Protein AF-A0A2W4MJ72-F1 (afdb_monomer_lite)

pLDDT: mean 86.75, std 10.28, range [35.44, 96.94]

Secondary structure (DSSP, 8-state):
-HHHHHHHHHHHHHHHTS-GGG-EEEEEEEEEESSTTTT-PPTTPPPP---EEEEEEEEE-SS-EEEEEEES---TT--EEEEETTEEEE-SPP-PPP---TTTHHHHHHHHHHHHHHHTS-GGG-EEEEEEEEEESSTTTT-PPTT-PPP---EEEEEEEEEETTEEEEEEEESSS-EEEE----

Structure (mmCIF, N/CA/C/O backbone):
data_AF-A0A2W4MJ72-F1
#
_entry.id   AF-A0A2W4MJ72-F1
#
loop_
_atom_site.group_PDB
_atom_site.id
_atom_site.type_symbol
_atom_site.label_atom_id
_atom_site.label_alt_id
_atom_site.label_comp_id
_atom_site.label_asym_id
_atom_site.label_entity_id
_atom_site.label_seq_id
_atom_site.pdbx_PDB_ins_code
_atom_site.Cartn_x
_atom_site.Cartn_y
_atom_site.Cartn_z
_atom_site.occupancy
_atom_site.B_iso_or_equiv
_atom_site.auth_seq_id
_atom_site.auth_comp_id
_atom_site.auth_asym_id
_atom_site.auth_atom_id
_atom_site.pdbx_PDB_model_num
ATOM 1 N N . MET A 1 1 ? 1.822 10.760 16.633 1.00 70.25 1 MET A N 1
ATOM 2 C CA . MET A 1 1 ? 0.626 10.380 17.418 1.00 70.25 1 MET A CA 1
ATOM 3 C C . MET A 1 1 ? -0.644 11.094 16.999 1.00 70.25 1 MET A C 1
ATOM 5 O O . MET A 1 1 ? -1.509 10.413 16.474 1.00 70.25 1 MET A O 1
ATOM 9 N N . ALA A 1 2 ? -0.773 12.416 17.163 1.00 83.25 2 ALA A N 1
ATOM 10 C CA . ALA A 1 2 ? -2.011 13.122 16.793 1.00 83.25 2 ALA A CA 1
ATOM 11 C C . ALA A 1 2 ? -2.395 12.954 15.306 1.00 83.25 2 ALA A C 1
ATOM 13 O O . ALA A 1 2 ? -3.564 12.756 14.991 1.00 83.25 2 ALA A O 1
ATOM 14 N N . GLU A 1 3 ? -1.403 12.960 14.409 1.00 84.38 3 GLU A N 1
ATOM 15 C CA . GLU A 1 3 ? -1.606 12.701 12.977 1.00 84.38 3 GLU A CA 1
ATOM 16 C C . GLU A 1 3 ? -2.186 11.306 12.714 1.00 84.38 3 GLU A C 1
ATOM 18 O O . GLU A 1 3 ? -3.214 11.176 12.062 1.00 84.38 3 GLU A O 1
ATOM 23 N N . LEU A 1 4 ? -1.566 10.274 13.293 1.00 86.12 4 LEU A N 1
ATOM 24 C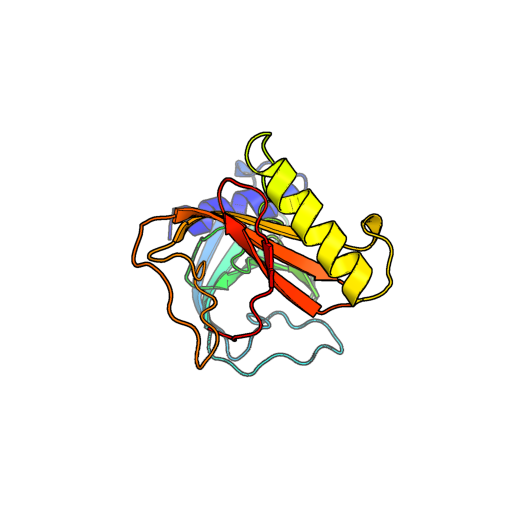 CA . LEU A 1 4 ? -1.991 8.879 13.163 1.00 86.12 4 LEU A CA 1
ATOM 25 C C . LEU A 1 4 ? -3.431 8.684 13.654 1.00 86.12 4 LEU A C 1
ATOM 27 O O . LEU A 1 4 ? -4.237 8.063 12.973 1.00 86.12 4 LEU A O 1
ATOM 31 N N . GLN A 1 5 ? -3.779 9.262 14.807 1.00 90.50 5 GLN A N 1
ATOM 32 C CA . GLN A 1 5 ? -5.139 9.195 15.351 1.00 90.50 5 GLN A CA 1
ATOM 33 C C . GLN A 1 5 ? -6.160 9.885 14.438 1.00 90.50 5 GLN A C 1
ATOM 35 O O . GLN A 1 5 ? -7.265 9.374 14.263 1.00 90.50 5 GLN A O 1
ATOM 40 N N . ARG A 1 6 ? -5.801 11.034 13.847 1.00 90.75 6 ARG A N 1
ATOM 41 C CA . ARG A 1 6 ? -6.662 11.732 12.884 1.00 90.75 6 ARG A CA 1
ATOM 42 C C . ARG A 1 6 ? -6.872 10.890 11.628 1.00 90.75 6 ARG A C 1
ATOM 44 O O . ARG A 1 6 ? -8.016 10.681 11.246 1.00 90.75 6 ARG A O 1
ATOM 51 N N . GLN A 1 7 ? -5.796 10.366 11.044 1.00 89.19 7 GLN A N 1
ATOM 52 C CA . GLN A 1 7 ? -5.871 9.522 9.851 1.00 89.19 7 GLN A CA 1
ATOM 53 C C . GLN A 1 7 ? -6.687 8.251 10.106 1.00 89.19 7 GLN A C 1
ATOM 55 O O . GLN A 1 7 ? -7.568 7.928 9.316 1.00 89.19 7 GLN A O 1
ATOM 60 N N . ALA A 1 8 ? -6.460 7.564 11.230 1.00 91.38 8 ALA A N 1
ATOM 61 C CA . ALA A 1 8 ? -7.232 6.383 11.612 1.00 91.38 8 ALA A CA 1
ATOM 62 C C . ALA A 1 8 ? -8.731 6.681 11.700 1.00 91.38 8 ALA A C 1
ATOM 64 O O . ALA A 1 8 ? -9.541 5.924 11.170 1.00 91.38 8 ALA A O 1
ATOM 65 N N . ARG A 1 9 ? -9.095 7.817 12.308 1.00 93.88 9 ARG A N 1
ATOM 66 C CA . ARG A 1 9 ? -10.486 8.262 12.405 1.00 93.88 9 ARG A CA 1
ATOM 67 C C . ARG A 1 9 ? -11.098 8.554 11.039 1.00 93.88 9 ARG A C 1
ATOM 69 O O . ARG A 1 9 ? -12.194 8.087 10.762 1.00 93.88 9 ARG A O 1
ATOM 76 N N . GLU A 1 10 ? -10.400 9.303 10.189 1.00 92.19 10 GLU A N 1
ATOM 77 C CA . GLU A 1 10 ? -10.868 9.650 8.841 1.00 92.19 10 GLU A CA 1
ATOM 78 C C . GLU A 1 10 ? -11.095 8.401 7.980 1.00 92.19 10 GLU A C 1
ATOM 80 O O . GLU A 1 10 ? -12.108 8.297 7.291 1.00 92.19 10 GLU A O 1
ATOM 85 N N . ARG A 1 11 ? -10.182 7.427 8.050 1.00 90.94 11 ARG A N 1
ATOM 86 C CA . ARG A 1 11 ? -10.282 6.174 7.289 1.00 90.94 11 ARG A CA 1
ATOM 87 C C . ARG A 1 11 ? -11.391 5.269 7.802 1.00 90.94 11 ARG A C 1
ATOM 89 O O . ARG A 1 11 ? -12.148 4.731 6.998 1.00 90.94 11 ARG A O 1
ATOM 96 N N . LEU A 1 12 ? -11.515 5.137 9.121 1.00 93.88 12 LEU A N 1
ATOM 97 C CA . LEU A 1 12 ? -12.605 4.385 9.733 1.00 93.88 12 LEU A CA 1
ATOM 98 C C . LEU A 1 12 ? -13.961 5.009 9.377 1.00 93.88 12 LEU A C 1
ATOM 100 O O . LEU A 1 12 ? -14.855 4.300 8.931 1.00 93.88 12 LEU A O 1
ATOM 104 N N . ALA A 1 13 ? -14.090 6.335 9.475 1.00 94.25 13 ALA A N 1
ATOM 105 C CA . ALA A 1 13 ? -15.302 7.055 9.089 1.00 94.25 13 ALA A CA 1
ATOM 106 C C . ALA A 1 13 ? -15.664 6.837 7.615 1.00 94.25 13 ALA A C 1
ATOM 108 O O . ALA A 1 13 ? -16.816 6.551 7.296 1.00 94.25 13 ALA A O 1
ATOM 109 N N . GLN A 1 14 ? -14.670 6.904 6.721 1.00 92.12 14 GLN A N 1
ATOM 110 C CA . GLN A 1 14 ? -14.855 6.637 5.296 1.00 92.12 14 GLN A CA 1
ATOM 111 C C . GLN A 1 14 ? -15.357 5.210 5.037 1.00 92.12 14 GLN A C 1
ATOM 113 O O . GLN A 1 14 ? -16.236 5.023 4.198 1.00 92.12 14 GLN A O 1
ATOM 118 N N . HIS A 1 15 ? -14.813 4.217 5.744 1.00 92.12 15 HIS A N 1
ATOM 119 C CA . HIS A 1 15 ? -15.236 2.823 5.620 1.00 92.12 15 HIS A CA 1
ATOM 120 C C . HIS A 1 15 ? -16.663 2.597 6.134 1.00 92.12 15 HIS A C 1
ATOM 122 O O . HIS A 1 15 ? -17.456 1.939 5.467 1.00 92.12 15 HIS A O 1
ATOM 128 N N . LEU A 1 16 ? -17.002 3.188 7.283 1.00 92.44 16 LEU A N 1
ATOM 129 C CA . LEU A 1 16 ? -18.331 3.092 7.893 1.00 92.44 16 LEU A CA 1
ATOM 130 C C . LEU A 1 16 ? -19.385 3.970 7.189 1.00 92.44 16 LEU A C 1
ATOM 132 O O . LEU A 1 16 ? -20.580 3.807 7.421 1.00 92.44 16 LEU A O 1
ATOM 136 N N . GLY A 1 17 ? -18.964 4.910 6.337 1.00 93.12 17 GLY A N 1
ATOM 137 C CA . GLY A 1 17 ? -19.856 5.866 5.678 1.00 93.12 17 GLY A CA 1
ATOM 138 C C . GLY A 1 17 ? -20.441 6.919 6.628 1.00 93.12 17 GLY A C 1
ATOM 139 O O . GLY A 1 17 ? -21.554 7.393 6.398 1.00 93.12 17 GLY A O 1
ATOM 140 N N . VAL A 1 18 ? -19.712 7.276 7.690 1.00 94.94 18 VAL A N 1
ATOM 141 C CA . VAL A 1 18 ? -20.127 8.249 8.719 1.00 94.94 18 VAL A CA 1
ATOM 142 C C . VAL A 1 18 ? -19.251 9.505 8.707 1.00 94.94 18 VAL A C 1
ATOM 144 O O . VAL A 1 18 ? -18.226 9.563 8.026 1.00 94.94 18 VAL A O 1
ATOM 147 N N . ASP A 1 19 ? -19.655 10.528 9.461 1.00 95.19 19 ASP A N 1
ATOM 148 C CA . ASP A 1 19 ? -18.858 11.743 9.639 1.00 95.19 19 ASP A CA 1
ATOM 149 C C . ASP A 1 19 ? -17.667 11.479 10.586 1.00 95.19 19 ASP A C 1
ATOM 151 O O . ASP A 1 19 ? -17.844 10.874 11.644 1.00 95.19 19 ASP A O 1
ATOM 155 N N . PRO A 1 20 ? -16.436 11.918 10.269 1.00 94.12 20 PRO A N 1
ATOM 156 C CA . PRO A 1 20 ? -15.288 11.681 11.140 1.00 94.12 20 PRO A CA 1
ATOM 157 C C . PRO A 1 20 ? -15.414 12.345 12.514 1.00 94.12 20 PRO A C 1
ATOM 159 O O . PRO A 1 20 ? -14.790 11.864 13.455 1.00 94.12 20 PRO A O 1
ATOM 162 N N . GLU A 1 21 ? -16.191 13.417 12.669 1.00 94.25 21 GLU A N 1
ATOM 163 C CA . GLU A 1 21 ? -16.424 14.048 13.971 1.00 94.25 21 GLU A CA 1
ATOM 164 C C . GLU A 1 21 ? -17.409 13.263 14.844 1.00 94.25 21 GLU A C 1
ATOM 166 O O . GLU A 1 21 ? -17.413 13.450 16.062 1.00 94.25 21 GLU A O 1
ATOM 171 N N . SER A 1 22 ? -18.195 12.338 14.274 1.00 95.75 22 SER A N 1
ATOM 172 C CA . SER A 1 22 ? -19.042 11.450 15.078 1.00 95.75 22 SER A CA 1
ATOM 173 C C . SER A 1 22 ? -18.239 10.362 15.793 1.00 95.75 22 SER A C 1
ATOM 175 O O . SER A 1 22 ? -18.730 9.786 16.758 1.00 95.75 22 SER A O 1
ATOM 177 N N . LEU A 1 23 ? -17.000 10.090 15.364 1.00 96.94 23 LEU A N 1
ATOM 178 C CA . LEU A 1 23 ? -16.122 9.091 15.971 1.00 96.94 23 LEU A CA 1
ATOM 179 C C . LEU A 1 23 ? -15.213 9.712 17.037 1.00 96.94 23 LEU A C 1
ATOM 181 O O . LEU A 1 23 ? -14.232 10.400 16.750 1.00 96.94 23 LEU A O 1
ATOM 185 N N . THR A 1 24 ? -15.478 9.399 18.300 1.00 96.19 24 THR A N 1
ATOM 186 C CA . THR A 1 24 ? -14.658 9.851 19.429 1.00 96.19 24 THR A CA 1
ATOM 187 C C . THR A 1 24 ? -13.576 8.826 19.750 1.00 96.19 24 THR A C 1
ATOM 189 O O . THR A 1 24 ? -13.869 7.647 19.937 1.00 96.19 24 THR A O 1
ATOM 192 N N . LEU A 1 25 ? -12.319 9.267 19.863 1.00 96.50 25 LEU A N 1
ATOM 193 C CA . LEU A 1 25 ? -11.234 8.424 20.369 1.00 96.50 25 LEU A CA 1
ATOM 194 C C . LEU A 1 25 ? -11.393 8.257 21.885 1.00 96.50 25 LEU A C 1
ATOM 196 O O . LEU A 1 25 ? -11.190 9.208 22.638 1.00 96.50 25 LEU A O 1
ATOM 200 N N . GLN A 1 26 ? -11.738 7.051 22.328 1.00 96.38 26 GLN A N 1
ATOM 201 C CA . GLN A 1 26 ? -11.878 6.724 23.747 1.00 96.38 26 GLN A CA 1
ATOM 202 C C . GLN A 1 26 ? -10.550 6.287 24.367 1.00 96.38 26 GLN A C 1
ATOM 204 O O . GLN A 1 26 ? -10.233 6.680 25.489 1.00 96.38 26 GLN A O 1
ATOM 209 N N . GLN A 1 27 ? -9.762 5.492 23.638 1.00 94.50 27 GLN A N 1
ATOM 210 C CA . GLN A 1 27 ? -8.514 4.927 24.147 1.00 94.50 27 GLN A CA 1
ATOM 211 C C . GLN A 1 27 ? -7.440 4.852 23.058 1.00 94.50 27 GLN A C 1
ATOM 213 O O . GLN A 1 27 ? -7.734 4.618 21.888 1.00 94.50 27 GLN A O 1
ATOM 218 N N . SER A 1 28 ? -6.184 5.050 23.459 1.00 94.81 28 SER A N 1
ATOM 219 C CA . SER A 1 28 ? -4.998 4.933 22.608 1.00 94.81 28 SER A CA 1
ATOM 220 C C . SER A 1 28 ? -3.871 4.310 23.424 1.00 94.81 28 SER A C 1
ATOM 222 O O . SER A 1 28 ? -3.336 4.956 24.322 1.00 94.81 28 SER A O 1
ATOM 224 N N . GLU A 1 29 ? -3.491 3.080 23.096 1.00 94.25 29 GLU A N 1
ATOM 225 C CA . GLU A 1 29 ? -2.469 2.313 23.815 1.00 94.25 29 GLU A CA 1
ATOM 226 C C . GLU A 1 29 ? -1.340 1.916 22.872 1.00 94.25 29 GLU A C 1
ATOM 228 O O . GLU A 1 29 ? -1.596 1.481 21.753 1.00 94.25 29 GLU A O 1
ATOM 233 N N . SER A 1 30 ? -0.088 2.059 23.309 1.00 93.56 30 SER A N 1
ATOM 234 C CA . SER A 1 30 ? 1.048 1.470 22.596 1.00 93.56 30 SER A CA 1
ATOM 235 C C . SER A 1 30 ? 1.050 -0.042 22.789 1.00 93.56 30 SER A C 1
ATOM 237 O O . SER A 1 30 ? 0.932 -0.505 23.923 1.00 93.56 30 SER A O 1
ATOM 239 N N . GLN A 1 31 ? 1.242 -0.790 21.709 1.00 94.44 31 GLN A N 1
ATOM 240 C CA . GLN A 1 31 ? 1.249 -2.247 21.706 1.00 94.44 31 GLN A CA 1
ATOM 241 C C . GLN A 1 31 ? 2.446 -2.770 20.912 1.00 94.44 31 GLN A C 1
ATOM 243 O O . GLN A 1 31 ? 2.816 -2.204 19.887 1.00 94.44 31 GLN A O 1
ATOM 248 N N . GLU A 1 32 ? 3.034 -3.871 21.372 1.00 94.62 32 GLU A N 1
ATOM 249 C CA . GLU A 1 32 ? 3.941 -4.690 20.568 1.00 94.62 32 GLU A CA 1
ATOM 250 C C . GLU A 1 32 ? 3.147 -5.888 20.050 1.00 94.62 32 GLU A C 1
ATOM 252 O O . GLU A 1 32 ? 2.632 -6.696 20.829 1.00 94.62 32 GLU A O 1
ATOM 257 N N . TRP A 1 33 ? 2.973 -5.955 18.736 1.00 94.31 33 TRP A N 1
ATOM 258 C CA . TRP A 1 33 ? 2.256 -7.024 18.058 1.00 94.31 33 TRP A CA 1
ATOM 259 C C . TRP A 1 33 ? 3.211 -8.193 17.828 1.00 94.31 33 TRP A C 1
ATOM 261 O O . TRP A 1 33 ? 4.305 -7.954 17.330 1.00 94.31 33 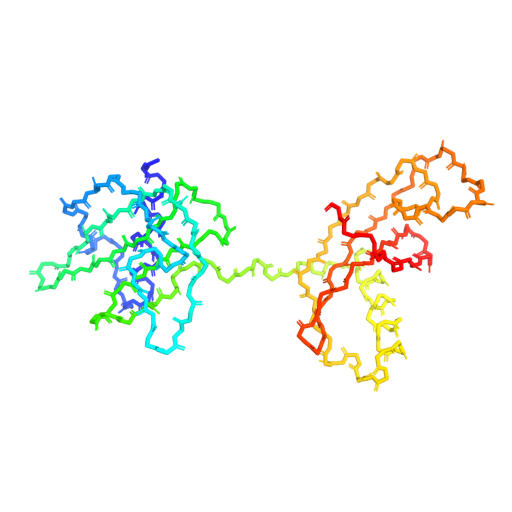TRP A O 1
ATOM 271 N N . PRO A 1 34 ? 2.846 -9.438 18.164 1.00 94.25 34 PRO A N 1
ATOM 272 C CA . PRO A 1 34 ? 3.756 -10.581 18.049 1.00 94.25 34 PRO A CA 1
ATOM 273 C C . PRO A 1 34 ? 4.005 -11.033 16.600 1.00 94.25 34 PRO A C 1
ATOM 275 O O . PRO A 1 34 ? 4.955 -11.774 16.345 1.00 94.25 34 PRO A O 1
ATOM 278 N N . ASP A 1 35 ? 3.152 -10.614 15.665 1.00 92.44 35 ASP A N 1
ATOM 279 C CA . ASP A 1 35 ? 3.206 -10.999 14.261 1.00 92.44 35 ASP A CA 1
ATOM 280 C C . ASP A 1 35 ? 2.601 -9.924 13.339 1.00 92.44 35 ASP A C 1
ATOM 282 O O . ASP A 1 35 ? 2.058 -8.902 13.775 1.00 92.44 35 ASP A O 1
ATOM 286 N N . THR A 1 36 ? 2.681 -10.176 12.030 1.00 88.88 36 THR A N 1
ATOM 287 C CA . THR A 1 36 ? 2.183 -9.269 10.987 1.00 88.88 36 THR A CA 1
ATOM 288 C C . THR A 1 36 ? 0.657 -9.155 10.903 1.00 88.88 36 THR A C 1
ATOM 290 O O . THR A 1 36 ? 0.172 -8.409 10.057 1.00 88.88 36 THR A O 1
ATOM 293 N N . SER A 1 37 ? -0.119 -9.853 11.743 1.00 91.69 37 SER A N 1
ATOM 294 C CA . SER A 1 37 ? -1.577 -9.660 11.821 1.00 91.69 37 SER A CA 1
ATOM 295 C C . SER A 1 37 ? -1.966 -8.386 12.565 1.00 91.69 37 SER A C 1
ATOM 297 O O . SER A 1 37 ? -3.134 -7.997 12.544 1.00 91.69 37 SER A O 1
ATOM 299 N N . LEU A 1 38 ? -1.010 -7.769 13.273 1.00 92.19 38 LEU A N 1
ATOM 300 C CA . LEU A 1 38 ? -1.256 -6.648 14.179 1.00 92.19 38 LEU A CA 1
ATOM 301 C C . LEU A 1 38 ? -2.376 -6.953 15.182 1.00 92.19 38 LEU A C 1
ATOM 303 O O . LEU A 1 38 ? -3.158 -6.081 15.534 1.00 92.19 38 LEU A O 1
ATOM 307 N N . GLY A 1 39 ? -2.497 -8.211 15.616 1.00 91.25 39 GLY A N 1
ATOM 308 C CA . GLY A 1 39 ? -3.493 -8.633 16.599 1.00 91.25 39 GLY A CA 1
ATOM 309 C C . GLY A 1 39 ? -4.916 -8.813 16.059 1.00 91.25 39 GLY A C 1
ATOM 310 O O . GLY A 1 39 ? -5.830 -8.937 16.870 1.00 91.25 39 GLY A O 1
ATOM 311 N N . CYS A 1 40 ? -5.120 -8.831 14.737 1.00 93.38 40 CYS A N 1
ATOM 312 C CA . CYS A 1 40 ? -6.393 -9.208 14.112 1.00 93.38 40 CYS A CA 1
ATOM 313 C C . CYS A 1 40 ? -6.156 -10.200 12.952 1.00 93.38 40 CYS A C 1
ATOM 315 O O . CYS A 1 40 ? -6.133 -9.805 11.786 1.00 93.38 40 CYS A O 1
ATOM 317 N N . PRO A 1 41 ? -5.888 -11.485 13.241 1.00 92.44 41 PRO A N 1
ATOM 318 C CA . PRO A 1 41 ? -5.599 -12.473 12.207 1.00 92.44 41 PRO A CA 1
ATOM 319 C C . PRO A 1 41 ? -6.867 -12.918 11.470 1.00 92.44 41 PRO A C 1
ATOM 321 O O . PRO A 1 41 ? -7.853 -13.308 12.088 1.00 92.44 41 PRO A O 1
ATOM 324 N N . ALA A 1 42 ? -6.811 -12.933 10.140 1.00 89.38 42 ALA A N 1
ATOM 325 C CA . ALA A 1 42 ? -7.823 -13.567 9.309 1.00 89.38 42 ALA A CA 1
ATOM 326 C C . ALA A 1 42 ? -7.759 -15.101 9.461 1.00 89.38 42 ALA A C 1
ATOM 328 O O . ALA A 1 42 ? -6.663 -15.661 9.608 1.00 89.38 42 ALA A O 1
ATOM 329 N N . PRO A 1 43 ? -8.908 -15.797 9.393 1.00 87.31 43 PRO A N 1
ATOM 330 C CA . PRO A 1 43 ? -8.942 -17.255 9.435 1.00 87.31 43 PRO A CA 1
ATOM 331 C C . PRO A 1 43 ? -8.132 -17.860 8.280 1.00 87.31 43 PRO A C 1
ATOM 333 O O . PRO A 1 43 ? -8.096 -17.312 7.180 1.00 87.31 43 PRO A O 1
ATOM 336 N N . ASP A 1 44 ? -7.470 -18.988 8.549 1.00 86.19 44 ASP A N 1
ATOM 337 C CA . ASP A 1 44 ? -6.649 -19.747 7.589 1.00 86.19 44 ASP A CA 1
ATOM 338 C C . ASP A 1 44 ? -5.444 -18.992 6.984 1.00 86.19 44 ASP A C 1
ATOM 340 O O . ASP A 1 44 ? -4.800 -19.481 6.052 1.00 86.19 44 ASP A O 1
ATOM 344 N N . VAL A 1 45 ? -5.067 -17.835 7.539 1.00 89.06 45 VAL A N 1
ATOM 345 C CA . VAL A 1 45 ? -3.868 -17.090 7.130 1.00 89.06 45 VAL A CA 1
ATOM 346 C C . VAL A 1 45 ? -2.717 -17.347 8.101 1.00 89.06 45 VAL A C 1
ATOM 348 O O . VAL A 1 45 ? -2.855 -17.244 9.318 1.00 89.06 45 VAL A O 1
ATOM 351 N N . THR A 1 46 ? -1.541 -17.664 7.555 1.00 92.25 46 THR A N 1
ATOM 352 C CA . THR A 1 46 ? -0.297 -17.745 8.332 1.00 92.25 46 THR A CA 1
ATOM 353 C C . THR A 1 46 ? 0.410 -16.396 8.313 1.00 92.25 46 THR A C 1
ATOM 355 O O . THR A 1 46 ? 0.709 -15.866 7.245 1.00 92.25 46 THR A O 1
ATOM 358 N N . TYR A 1 47 ? 0.715 -15.865 9.493 1.00 87.44 47 TYR A N 1
ATOM 359 C CA . TYR A 1 47 ? 1.360 -14.564 9.658 1.00 87.44 47 TYR A CA 1
ATOM 360 C C . TYR A 1 47 ? 2.843 -14.708 9.989 1.00 87.44 47 TYR A C 1
ATOM 362 O O . TYR A 1 47 ? 3.254 -15.618 10.719 1.00 87.44 47 TYR A O 1
ATOM 370 N N . ALA A 1 48 ? 3.656 -13.790 9.461 1.00 89.12 48 ALA A N 1
ATOM 371 C CA . ALA A 1 48 ? 5.079 -13.774 9.750 1.00 89.12 48 ALA A CA 1
ATOM 372 C C . ALA A 1 48 ? 5.294 -13.358 11.209 1.00 89.12 48 ALA A C 1
ATOM 374 O O . ALA A 1 48 ? 4.739 -12.364 11.678 1.00 89.12 48 ALA A O 1
ATOM 375 N N . GLN A 1 49 ? 6.104 -14.136 11.920 1.00 92.94 49 GLN A N 1
ATOM 376 C CA . GLN A 1 49 ? 6.349 -13.978 13.352 1.00 92.94 49 GLN A CA 1
ATOM 377 C C . GLN A 1 49 ? 7.389 -12.880 13.589 1.00 92.94 49 GLN A C 1
ATOM 379 O O . GLN A 1 49 ? 8.571 -13.150 13.803 1.00 92.94 49 GLN A O 1
ATOM 384 N N . VAL A 1 50 ? 6.947 -11.633 13.470 1.00 88.94 50 VAL A N 1
ATOM 385 C CA . VAL A 1 50 ? 7.770 -10.434 13.622 1.00 88.94 50 VAL A CA 1
ATOM 386 C C . VAL A 1 50 ? 7.118 -9.527 14.650 1.00 88.94 50 VAL A C 1
ATOM 388 O O . VAL A 1 50 ? 5.939 -9.206 14.524 1.00 88.94 50 VAL A O 1
ATOM 391 N N . ILE A 1 51 ? 7.901 -9.080 15.636 1.00 92.38 51 ILE A N 1
ATOM 392 C CA . ILE A 1 51 ? 7.415 -8.129 16.633 1.00 92.38 51 ILE A CA 1
ATOM 393 C C . ILE A 1 51 ? 7.298 -6.749 15.984 1.00 92.38 51 ILE A C 1
ATOM 395 O O . ILE A 1 51 ? 8.311 -6.146 15.625 1.00 92.38 51 ILE A O 1
ATOM 399 N N . ILE A 1 52 ? 6.071 -6.251 15.837 1.00 90.81 52 ILE A N 1
ATOM 400 C CA . ILE A 1 52 ? 5.789 -4.940 15.249 1.00 90.81 52 ILE A CA 1
ATOM 401 C C . ILE A 1 52 ? 5.304 -4.012 16.360 1.00 90.81 52 ILE A C 1
ATOM 403 O O . ILE A 1 52 ? 4.227 -4.232 16.908 1.00 90.81 52 ILE A O 1
ATOM 407 N N . PRO A 1 53 ? 6.047 -2.961 16.723 1.00 92.38 53 PRO A N 1
ATOM 408 C CA . PRO A 1 53 ? 5.528 -1.951 17.630 1.00 92.38 53 PRO A CA 1
ATOM 409 C C . PRO A 1 53 ? 4.457 -1.102 16.927 1.00 92.38 53 PRO A C 1
ATOM 411 O O . PRO A 1 53 ? 4.526 -0.843 15.720 1.00 92.38 53 PRO A O 1
ATOM 414 N N . GLY A 1 54 ? 3.476 -0.628 17.686 1.00 92.69 54 GLY A N 1
ATOM 415 C CA . GLY A 1 54 ? 2.346 0.103 17.137 1.00 92.69 54 GLY A CA 1
ATOM 416 C C . GLY A 1 54 ? 1.342 0.570 18.183 1.00 92.69 54 GLY A C 1
ATOM 417 O O . GLY A 1 54 ? 1.694 0.759 19.350 1.00 92.69 54 GLY A O 1
ATOM 418 N N . TYR A 1 55 ? 0.095 0.784 17.759 1.00 93.38 55 TYR A N 1
ATOM 419 C CA . TYR A 1 55 ? -0.968 1.300 18.620 1.00 93.38 55 TYR A CA 1
ATOM 420 C C . TYR A 1 55 ? -2.287 0.555 18.446 1.00 93.38 55 TYR A C 1
ATOM 422 O O . TYR A 1 55 ? -2.710 0.280 17.325 1.00 93.38 55 TYR A O 1
ATOM 430 N N . ARG A 1 56 ? -2.968 0.305 19.567 1.00 95.44 56 ARG A N 1
ATOM 431 C CA . ARG A 1 56 ? -4.381 -0.072 19.616 1.00 95.44 56 ARG A CA 1
ATOM 432 C C . ARG A 1 56 ? -5.210 1.166 19.935 1.00 95.44 56 ARG A C 1
ATOM 434 O O . ARG A 1 56 ? -5.073 1.759 21.006 1.00 95.44 56 ARG A O 1
ATOM 441 N N . LEU A 1 57 ? -6.063 1.558 19.001 1.00 95.31 57 LEU A N 1
ATOM 442 C CA . LEU A 1 57 ? -6.971 2.691 19.115 1.00 95.31 57 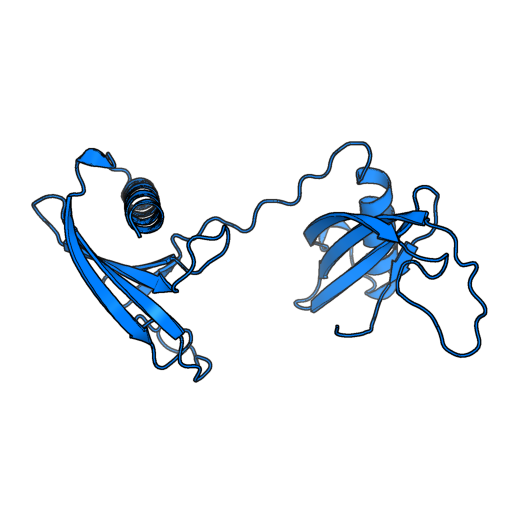LEU A CA 1
ATOM 443 C C . LEU A 1 57 ? -8.402 2.180 19.270 1.00 95.31 57 LEU A C 1
ATOM 445 O O . LEU A 1 57 ? -8.819 1.276 18.552 1.00 95.31 57 LEU A O 1
ATOM 449 N N . THR A 1 58 ? -9.156 2.776 20.188 1.00 96.56 58 THR A N 1
ATOM 450 C CA . THR A 1 58 ? -10.587 2.496 20.367 1.00 96.56 58 THR A CA 1
ATOM 451 C C . THR A 1 58 ? -11.381 3.748 20.039 1.00 96.56 58 THR A C 1
ATOM 453 O O . THR A 1 58 ? -11.262 4.759 20.738 1.00 96.56 58 THR A O 1
ATOM 456 N N . PHE A 1 59 ? -12.180 3.682 18.978 1.00 96.88 59 PHE A N 1
ATOM 457 C CA . PHE A 1 59 ? -13.128 4.725 18.595 1.00 96.88 59 PHE A CA 1
ATOM 458 C C . PHE A 1 59 ? -14.547 4.330 18.999 1.00 96.88 59 PHE A C 1
ATOM 460 O O . PHE A 1 59 ? -14.850 3.149 19.129 1.00 96.88 59 PHE A O 1
ATOM 467 N N . SER A 1 60 ? -15.429 5.306 19.183 1.00 96.00 60 SER A N 1
ATOM 468 C CA . SER A 1 60 ? -16.855 5.063 19.399 1.00 96.00 60 SER A CA 1
ATOM 469 C C . SER A 1 60 ? -17.692 6.162 18.762 1.00 96.00 60 SER A C 1
ATOM 471 O O . SER A 1 60 ? -17.307 7.330 18.811 1.00 96.00 60 SER A O 1
ATOM 473 N N . ASP A 1 61 ? -18.841 5.792 18.205 1.00 95.25 61 ASP A N 1
ATOM 474 C CA . ASP A 1 61 ? -19.885 6.719 17.746 1.00 95.25 61 ASP A CA 1
ATOM 475 C C . ASP A 1 61 ? -20.992 6.943 18.798 1.00 95.25 61 ASP A C 1
ATOM 477 O O . ASP A 1 61 ? -22.017 7.567 18.525 1.00 95.25 61 ASP A O 1
ATOM 481 N N . GLY A 1 62 ? -20.793 6.423 20.015 1.00 91.50 62 GLY A N 1
ATOM 482 C CA . GLY A 1 62 ? -21.764 6.440 21.108 1.00 91.50 62 GLY A CA 1
ATOM 483 C C . GLY A 1 62 ? -22.720 5.243 21.138 1.00 91.50 62 GLY A C 1
ATOM 484 O O . GLY A 1 62 ? -23.345 5.022 22.175 1.00 91.50 62 GLY A O 1
ATOM 485 N N . SER A 1 63 ? -22.807 4.460 20.060 1.00 90.50 63 SER A N 1
ATOM 486 C CA . SER A 1 63 ? -23.596 3.221 19.998 1.00 90.50 63 SER A CA 1
ATOM 487 C C . SER A 1 63 ? -22.695 1.992 20.011 1.00 90.50 63 SER A C 1
ATOM 489 O O . SER A 1 63 ? -22.942 1.054 20.767 1.00 90.50 63 SER A O 1
ATOM 491 N N . GLU A 1 64 ? -21.626 2.029 19.219 1.00 93.56 64 GLU A N 1
ATOM 492 C CA . GLU A 1 64 ? -20.685 0.929 19.044 1.00 93.56 64 GLU A CA 1
ATOM 493 C C . GLU A 1 64 ? -19.245 1.383 19.308 1.00 93.56 64 GLU A C 1
ATOM 495 O O . GLU A 1 64 ? -18.936 2.576 19.443 1.00 93.56 64 GLU A O 1
ATOM 500 N N . THR A 1 65 ? -18.353 0.404 19.452 1.00 95.25 65 THR A N 1
ATOM 501 C CA . THR A 1 65 ? -16.919 0.616 19.657 1.00 95.25 65 THR A CA 1
ATOM 502 C C . THR A 1 65 ? -16.133 -0.087 18.567 1.00 95.25 65 THR A C 1
ATOM 504 O O . THR A 1 65 ? -16.343 -1.270 18.320 1.00 95.25 65 THR A O 1
ATOM 507 N N . TYR A 1 66 ? -15.178 0.622 17.984 1.00 96.06 66 TYR A N 1
ATOM 508 C CA . TYR A 1 66 ? -14.395 0.181 16.841 1.00 96.06 66 TYR A CA 1
ATOM 509 C C . TYR A 1 66 ? -12.917 0.104 17.228 1.00 96.06 66 TYR A C 1
ATOM 511 O O . TYR A 1 66 ? -12.335 1.095 17.686 1.00 96.06 66 TYR A O 1
ATOM 519 N N . LEU A 1 67 ? -12.306 -1.067 17.044 1.00 96.31 67 LEU A N 1
ATOM 520 C CA . LEU A 1 67 ? -10.900 -1.308 17.363 1.00 96.31 67 LEU A CA 1
ATOM 521 C C . LEU A 1 67 ? -10.044 -1.177 16.108 1.00 96.31 67 LEU A C 1
ATOM 523 O O . LEU A 1 67 ? -10.208 -1.926 15.148 1.00 96.31 67 LEU A O 1
ATOM 527 N N . VAL A 1 68 ? -9.108 -0.234 16.132 1.00 95.38 68 VAL A N 1
ATOM 528 C CA . VAL A 1 68 ? -8.165 0.006 15.038 1.00 95.38 68 VAL A CA 1
ATOM 529 C C . VAL A 1 68 ? -6.748 -0.265 15.524 1.00 95.38 68 VAL A C 1
ATOM 531 O O . VAL A 1 68 ? -6.305 0.300 16.523 1.00 95.38 68 VAL A O 1
ATOM 534 N N . HIS A 1 69 ? -6.031 -1.136 14.826 1.00 94.62 69 HIS A N 1
ATOM 535 C CA . HIS A 1 69 ? -4.659 -1.533 15.113 1.00 94.62 69 HIS A CA 1
ATOM 536 C C . HIS A 1 69 ? -3.728 -0.948 14.048 1.00 94.62 69 HIS A C 1
ATOM 538 O O . HIS A 1 69 ? -4.007 -1.030 12.852 1.00 94.62 69 HIS A O 1
ATOM 544 N N . THR A 1 70 ? -2.621 -0.346 14.473 1.00 90.75 70 THR A N 1
ATOM 545 C CA . THR A 1 70 ? -1.641 0.279 13.572 1.00 90.75 70 THR A CA 1
ATOM 546 C C . THR A 1 70 ? -0.225 -0.143 13.937 1.00 90.75 70 THR A C 1
ATOM 548 O O . THR A 1 70 ? 0.037 -0.518 15.083 1.00 90.75 70 THR A O 1
ATOM 551 N N . SER A 1 71 ? 0.707 -0.014 12.996 1.00 87.94 71 SER A N 1
ATOM 552 C CA . SER A 1 71 ? 2.147 0.089 13.267 1.00 87.94 71 SER A CA 1
ATOM 553 C C . SER A 1 71 ? 2.517 1.478 13.822 1.00 87.94 71 SER A C 1
ATOM 555 O O . SER A 1 71 ? 1.655 2.346 14.009 1.00 87.94 71 SER A O 1
ATOM 557 N N . LEU A 1 72 ? 3.796 1.687 14.166 1.00 82.44 72 LEU A N 1
ATOM 558 C CA . LEU A 1 72 ? 4.290 2.970 14.691 1.00 82.44 72 LEU A CA 1
ATOM 559 C C . LEU A 1 72 ? 4.267 4.116 13.670 1.00 82.44 72 LEU A C 1
ATOM 561 O O . LEU A 1 72 ? 4.234 5.277 14.093 1.00 82.44 72 LEU A O 1
ATOM 565 N N . SER A 1 73 ? 4.346 3.835 12.366 1.00 68.25 73 SER A N 1
ATOM 566 C CA . SER A 1 73 ? 4.413 4.877 11.347 1.00 68.25 73 SER A CA 1
ATOM 567 C C . SER A 1 73 ? 3.033 5.158 10.737 1.00 68.25 73 SER A C 1
ATOM 569 O O . SER A 1 73 ? 2.146 4.318 10.649 1.00 68.25 73 SER A O 1
ATOM 571 N N . ALA A 1 74 ? 2.826 6.427 10.390 1.00 60.22 74 ALA A N 1
ATOM 572 C CA . ALA A 1 74 ? 1.621 6.927 9.727 1.00 60.22 74 ALA A CA 1
ATOM 573 C C . ALA A 1 74 ? 1.907 7.223 8.246 1.00 60.22 74 ALA A C 1
ATOM 575 O O . ALA A 1 74 ? 1.347 8.150 7.659 1.00 60.22 74 ALA A O 1
ATOM 576 N N . SER A 1 75 ? 2.874 6.511 7.665 1.00 61.16 75 SER A N 1
ATOM 577 C CA . SER A 1 75 ? 3.220 6.651 6.257 1.00 61.16 75 SER A CA 1
ATOM 578 C C . SER A 1 75 ? 2.097 6.110 5.365 1.00 61.16 75 SER A C 1
ATOM 580 O O . SER A 1 75 ? 1.426 5.142 5.727 1.00 61.16 75 SER A O 1
ATOM 582 N N . PRO A 1 76 ? 1.899 6.692 4.171 1.00 57.97 76 PRO A N 1
ATOM 583 C CA . PRO A 1 76 ? 1.048 6.093 3.150 1.00 57.97 76 PRO A CA 1
ATOM 584 C C . PRO A 1 76 ? 1.467 4.640 2.891 1.00 57.97 76 PRO A C 1
ATOM 586 O O . PRO A 1 76 ? 2.647 4.382 2.667 1.00 57.97 76 PRO A O 1
ATOM 589 N N . GLY A 1 77 ? 0.514 3.709 2.942 1.00 62.28 77 GLY A N 1
ATOM 590 C CA . GLY A 1 77 ? 0.768 2.272 2.782 1.00 62.28 77 GLY A CA 1
ATOM 591 C C . GLY A 1 77 ? 1.116 1.520 4.074 1.00 62.28 77 GLY A C 1
ATOM 592 O O . GLY A 1 77 ? 1.198 0.294 4.042 1.00 62.28 77 GLY A O 1
ATOM 593 N N . GLU A 1 78 ? 1.273 2.201 5.217 1.00 76.44 78 GLU A N 1
ATOM 594 C CA . GLU A 1 78 ? 1.376 1.510 6.508 1.00 76.44 78 GLU A CA 1
ATOM 595 C C . GLU A 1 78 ? 0.047 0.819 6.862 1.00 76.44 78 GLU A C 1
ATOM 597 O O . GLU A 1 78 ? -1.036 1.364 6.600 1.00 76.44 78 GLU A O 1
ATOM 602 N N . PRO A 1 79 ? 0.108 -0.377 7.469 1.00 77.19 79 PRO A N 1
ATOM 603 C CA . PRO A 1 79 ? -1.077 -1.143 7.808 1.00 77.19 79 PRO A CA 1
ATOM 604 C C . PRO A 1 79 ? -1.899 -0.436 8.894 1.00 77.19 79 PRO A C 1
ATOM 606 O O . PRO A 1 79 ? -1.464 -0.256 10.033 1.00 77.19 79 PRO A O 1
ATOM 609 N N . LEU A 1 80 ? -3.126 -0.077 8.524 1.00 89.94 80 LEU A N 1
ATOM 610 C CA . LEU A 1 80 ? -4.162 0.420 9.418 1.00 89.94 80 LEU A CA 1
ATOM 611 C C . LEU A 1 80 ? -5.301 -0.592 9.371 1.00 89.94 80 LEU A C 1
ATOM 613 O O . LEU A 1 80 ? -5.971 -0.717 8.351 1.00 89.94 80 LEU A O 1
ATOM 617 N N . VAL A 1 81 ? -5.466 -1.375 10.430 1.00 93.12 81 VAL A N 1
ATOM 618 C CA . VAL A 1 81 ? -6.379 -2.521 10.449 1.00 93.12 81 VAL A CA 1
ATOM 619 C C . VAL A 1 81 ? -7.538 -2.216 11.380 1.00 93.12 81 VAL A C 1
ATOM 621 O O . VAL A 1 81 ? -7.335 -2.035 12.574 1.00 93.12 81 VAL A O 1
ATOM 624 N N . PHE A 1 82 ? -8.755 -2.171 10.854 1.00 94.75 82 PHE A N 1
ATOM 625 C CA . PHE A 1 82 ? -9.964 -2.216 11.668 1.00 94.75 82 PHE A CA 1
ATOM 626 C C . PHE A 1 82 ? -10.333 -3.676 11.917 1.00 94.75 82 PHE A C 1
ATOM 628 O O . PHE A 1 82 ? -10.462 -4.446 10.971 1.00 94.75 82 PHE A O 1
ATOM 635 N N . CYS A 1 83 ? -10.438 -4.072 13.182 1.00 92.44 83 CYS A N 1
ATOM 636 C CA . CYS A 1 83 ? -10.795 -5.437 13.545 1.00 92.44 83 CYS A CA 1
ATOM 637 C C . CYS A 1 83 ? -12.308 -5.531 13.757 1.00 92.44 83 CYS A C 1
ATOM 639 O O . CYS A 1 83 ? -12.803 -5.178 14.828 1.00 92.44 83 CYS A O 1
ATOM 641 N N . ASP A 1 84 ? -13.019 -5.989 12.727 1.00 91.88 84 ASP A N 1
ATOM 642 C CA . ASP A 1 84 ? -14.475 -6.130 12.721 1.00 91.88 84 ASP A CA 1
ATOM 643 C C . ASP A 1 84 ? -14.859 -7.569 13.068 1.00 91.88 84 ASP A C 1
ATOM 645 O O . ASP A 1 84 ? -14.627 -8.485 12.282 1.00 91.88 84 ASP A O 1
ATOM 649 N N . ASP A 1 85 ? -15.360 -7.793 14.283 1.00 86.75 85 ASP A N 1
ATOM 650 C CA . ASP A 1 85 ? -15.747 -9.123 14.7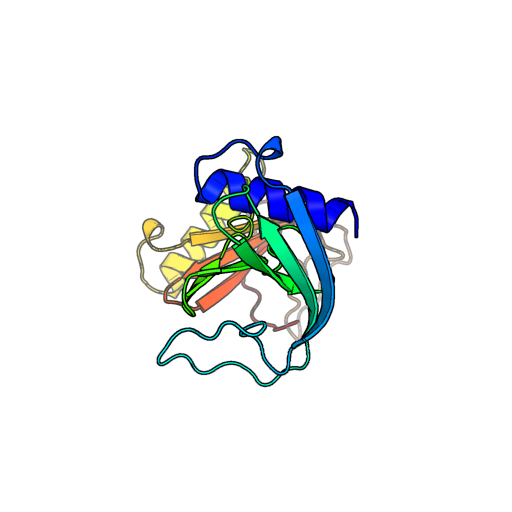91 1.00 86.75 85 ASP A CA 1
ATOM 651 C C . ASP A 1 85 ? -14.667 -10.217 14.583 1.00 86.75 85 ASP A C 1
ATOM 653 O O . ASP A 1 85 ? -14.939 -11.372 14.265 1.00 86.75 85 ASP A O 1
ATOM 657 N N . GLY A 1 86 ? -13.389 -9.842 14.730 1.00 84.19 86 GLY A N 1
ATOM 658 C CA . GLY A 1 86 ? -12.243 -10.739 14.523 1.00 84.19 86 GLY A CA 1
ATOM 659 C C . GLY A 1 86 ? -11.776 -10.872 13.069 1.00 84.19 86 GLY A C 1
ATOM 660 O O . GLY A 1 86 ? -10.819 -11.596 12.804 1.00 84.19 86 GLY A O 1
ATOM 661 N N . SER A 1 87 ? -12.401 -10.153 12.138 1.00 87.56 87 SER A N 1
ATOM 662 C CA . SER A 1 87 ? -11.984 -10.067 10.740 1.00 87.56 87 SER A CA 1
ATOM 663 C C . SER A 1 87 ? -11.190 -8.779 10.491 1.00 87.56 87 SER A C 1
ATOM 665 O O . SER A 1 87 ? -11.696 -7.683 10.748 1.00 87.56 87 SER A O 1
ATOM 667 N N . PRO A 1 88 ? -9.950 -8.859 9.974 1.00 91.69 88 PRO A N 1
ATOM 668 C CA . PRO A 1 88 ? -9.177 -7.667 9.660 1.00 91.69 88 PRO A CA 1
ATOM 669 C C . PRO A 1 88 ? -9.696 -6.983 8.396 1.00 91.69 88 PRO A C 1
ATOM 671 O O . PRO A 1 88 ? -9.649 -7.536 7.297 1.00 91.69 88 PRO A O 1
ATOM 674 N N . VAL A 1 89 ? -10.103 -5.730 8.542 1.00 90.75 89 VAL A N 1
ATOM 675 C CA . VAL A 1 89 ? -10.381 -4.803 7.449 1.00 90.75 89 VAL A CA 1
ATOM 676 C C . VAL A 1 89 ? -9.179 -3.880 7.286 1.00 90.75 89 VAL A C 1
ATOM 678 O O . VAL A 1 89 ? -8.829 -3.127 8.194 1.00 90.75 89 VAL A O 1
ATOM 681 N N . ASN A 1 90 ? -8.534 -3.915 6.120 1.00 88.69 90 ASN A N 1
ATOM 682 C CA . ASN A 1 90 ? -7.446 -2.991 5.819 1.00 88.69 90 ASN A CA 1
ATOM 683 C C . ASN A 1 90 ? -8.023 -1.619 5.431 1.00 88.69 90 ASN A C 1
ATOM 685 O O . ASN A 1 90 ? -8.652 -1.462 4.388 1.00 88.69 90 ASN A O 1
ATOM 689 N N . LEU A 1 91 ? -7.810 -0.642 6.304 1.00 87.19 91 LEU A N 1
ATOM 690 C CA . LEU A 1 91 ? -8.167 0.767 6.152 1.00 87.19 91 LEU A CA 1
ATOM 691 C C . LEU A 1 91 ?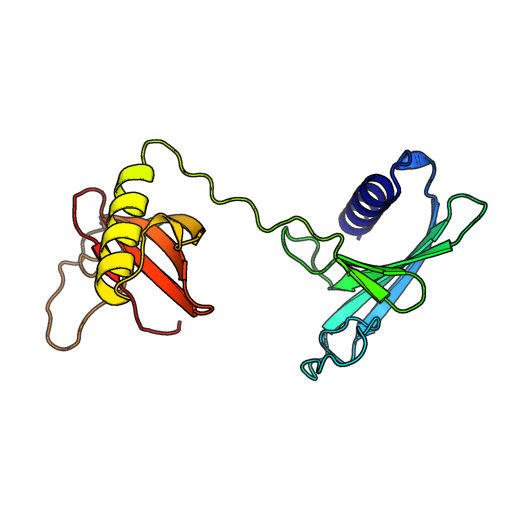 -6.978 1.631 5.696 1.00 87.19 91 LEU A C 1
ATOM 693 O O . LEU A 1 91 ? -7.080 2.863 5.658 1.00 87.19 91 LEU A O 1
ATOM 697 N N . GLY A 1 92 ? -5.834 1.009 5.406 1.00 73.81 92 GLY A N 1
ATOM 698 C CA . GLY A 1 92 ? -4.687 1.678 4.815 1.00 73.81 92 GLY A CA 1
ATOM 699 C C . GLY A 1 92 ? -5.075 2.356 3.504 1.00 73.81 92 GLY A C 1
ATOM 700 O O . GLY A 1 92 ? -6.045 1.988 2.837 1.00 73.81 92 GLY A O 1
ATOM 701 N N . LEU A 1 93 ? -4.310 3.380 3.125 1.00 60.69 93 LEU A N 1
ATOM 702 C CA . LEU A 1 93 ? -4.400 3.896 1.764 1.00 60.69 93 LEU A CA 1
ATOM 703 C C . LEU A 1 93 ? -4.174 2.724 0.793 1.00 60.69 93 LEU A C 1
ATOM 705 O O . LEU A 1 93 ? -3.219 1.973 1.017 1.00 60.69 93 LEU A O 1
ATOM 709 N N . PRO A 1 94 ? -4.971 2.572 -0.287 1.00 52.69 94 PRO A N 1
ATOM 710 C CA . PRO A 1 94 ? -4.473 1.811 -1.424 1.00 52.69 94 PRO A CA 1
ATOM 711 C C . PRO A 1 94 ? -3.104 2.404 -1.769 1.00 52.69 94 PRO A C 1
ATOM 713 O O . PRO A 1 94 ? -2.950 3.632 -1.699 1.00 52.69 94 PRO A O 1
ATOM 716 N N . GLU A 1 95 ? -2.108 1.556 -2.050 1.00 54.38 95 GLU A N 1
ATOM 717 C CA . GLU A 1 95 ? -0.788 2.027 -2.485 1.00 54.38 95 GLU A CA 1
ATOM 718 C C . GLU A 1 95 ? -1.001 3.161 -3.499 1.00 54.38 95 GLU A C 1
ATOM 720 O O . GLU A 1 95 ? -1.894 3.031 -4.349 1.00 54.38 95 GLU A O 1
ATOM 725 N N . PRO A 1 96 ? -0.310 4.313 -3.360 1.00 57.91 96 PRO A N 1
ATOM 726 C CA . PRO A 1 96 ? -0.558 5.449 -4.233 1.00 57.91 96 PRO A CA 1
ATOM 727 C C . PRO A 1 96 ? -0.475 4.951 -5.669 1.00 57.91 96 PRO A C 1
ATOM 729 O O . PRO A 1 96 ? 0.576 4.469 -6.087 1.00 57.91 96 PRO A O 1
ATOM 732 N N . THR A 1 97 ? -1.594 5.027 -6.401 1.00 62.44 97 THR A N 1
ATOM 733 C CA . THR A 1 97 ? -1.624 4.624 -7.807 1.00 62.44 97 THR A CA 1
ATOM 734 C C . THR A 1 97 ? -0.461 5.321 -8.493 1.00 62.44 97 THR A C 1
ATOM 736 O O . THR A 1 97 ? -0.370 6.551 -8.377 1.00 62.44 97 THR A O 1
ATOM 739 N N . PRO A 1 98 ? 0.439 4.576 -9.152 1.00 75.50 98 PRO A N 1
ATOM 740 C CA . PRO A 1 98 ? 1.620 5.177 -9.731 1.00 75.50 98 PRO A CA 1
ATOM 741 C C . PRO A 1 98 ? 1.182 6.262 -10.702 1.00 75.50 98 PRO A C 1
ATOM 743 O O . PRO A 1 98 ? 0.390 6.031 -11.620 1.00 75.50 98 PRO A O 1
ATOM 746 N N . VAL A 1 99 ? 1.660 7.476 -10.452 1.00 77.06 99 VAL A N 1
ATOM 747 C CA . VAL A 1 99 ? 1.330 8.625 -11.283 1.00 77.06 99 VAL A CA 1
ATOM 748 C C . VAL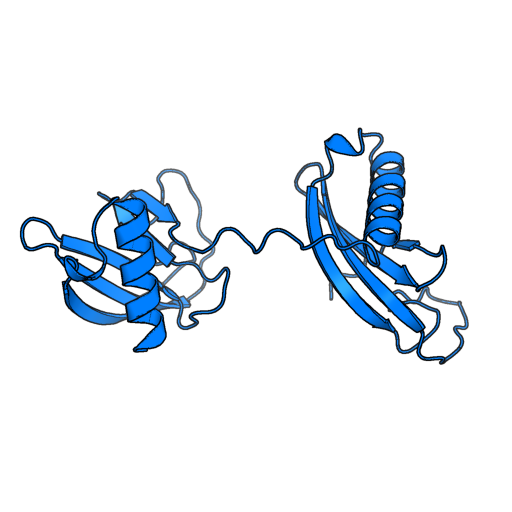 A 1 99 ? 2.136 8.492 -12.564 1.00 77.06 99 VAL A C 1
ATOM 750 O O . VAL A 1 99 ? 3.341 8.718 -12.572 1.00 77.06 99 VAL A O 1
ATOM 753 N N . ILE A 1 100 ? 1.461 8.089 -13.640 1.00 82.81 100 ILE A N 1
ATOM 754 C CA . ILE A 1 100 ? 2.059 8.025 -14.973 1.00 82.81 100 ILE A CA 1
ATOM 755 C C . ILE A 1 100 ? 1.766 9.338 -15.687 1.00 82.81 100 ILE A C 1
ATOM 757 O O . ILE A 1 100 ? 0.708 9.526 -16.294 1.00 82.81 100 ILE A O 1
ATOM 761 N N . ASP A 1 101 ? 2.701 10.267 -15.582 1.00 84.44 101 ASP A N 1
ATOM 762 C CA . ASP A 1 101 ? 2.673 11.528 -16.307 1.00 84.44 101 ASP A CA 1
ATOM 763 C C . ASP A 1 101 ? 3.243 11.374 -17.735 1.00 84.44 101 ASP A C 1
ATOM 765 O O . ASP A 1 101 ? 3.751 10.322 -18.130 1.00 84.44 101 ASP A O 1
ATOM 769 N N . GLU A 1 102 ? 3.143 12.423 -18.555 1.00 84.38 102 GLU A N 1
ATOM 770 C CA . GLU A 1 102 ? 3.597 12.366 -19.953 1.00 84.38 102 GLU A CA 1
ATOM 771 C C . GLU A 1 102 ? 5.102 12.115 -20.105 1.00 84.38 102 GLU A C 1
ATOM 773 O O . GLU A 1 102 ? 5.519 11.528 -21.103 1.00 84.38 102 GLU A O 1
ATOM 778 N N . SER A 1 103 ? 5.912 12.533 -19.131 1.00 84.25 103 SER A N 1
ATOM 779 C CA . SER A 1 103 ? 7.366 12.379 -19.182 1.00 84.25 103 SER A CA 1
ATOM 780 C C . SER A 1 103 ? 7.824 10.972 -18.797 1.00 84.25 103 SER A C 1
ATOM 782 O O . SER A 1 103 ? 8.842 10.504 -19.311 1.00 84.25 103 SER A O 1
ATOM 784 N N . SER A 1 104 ? 7.049 10.265 -17.971 1.00 87.25 104 SER A N 1
ATOM 785 C CA . SER A 1 104 ? 7.335 8.893 -17.545 1.00 87.25 104 SER A CA 1
ATOM 786 C C . SER A 1 104 ? 6.646 7.822 -18.402 1.00 87.25 104 SER A C 1
ATOM 788 O O . SER A 1 104 ? 7.135 6.693 -18.485 1.00 87.25 104 SER A O 1
ATOM 790 N N . ARG A 1 105 ? 5.566 8.164 -19.120 1.00 89.88 105 ARG A N 1
ATOM 791 C CA . ARG A 1 105 ? 4.815 7.236 -19.990 1.00 89.88 105 ARG A CA 1
ATOM 792 C C . ARG A 1 105 ? 5.698 6.429 -20.962 1.00 89.88 105 ARG A C 1
ATOM 794 O O . ARG A 1 105 ? 5.555 5.207 -20.980 1.00 89.88 105 ARG A O 1
ATOM 801 N N . PRO A 1 106 ? 6.673 7.018 -21.688 1.00 89.94 106 PRO A N 1
ATOM 802 C CA . PRO A 1 106 ? 7.537 6.243 -22.581 1.00 89.94 106 PRO A CA 1
ATOM 803 C C . PRO A 1 106 ? 8.403 5.206 -21.853 1.00 89.94 106 PRO A C 1
ATOM 805 O O . PRO A 1 106 ? 8.695 4.150 -22.411 1.00 89.94 106 PRO A O 1
ATOM 808 N N . ALA A 1 107 ? 8.833 5.500 -20.621 1.00 89.81 107 ALA A N 1
ATOM 809 C CA . ALA A 1 107 ? 9.610 4.571 -19.806 1.00 89.81 107 ALA A CA 1
ATOM 810 C C . ALA A 1 107 ? 8.755 3.374 -19.370 1.00 89.81 107 ALA A C 1
ATOM 812 O O . ALA A 1 107 ? 9.194 2.228 -19.479 1.00 89.81 107 ALA A O 1
ATOM 813 N N . VAL A 1 108 ? 7.514 3.639 -18.954 1.00 92.06 108 VAL A N 1
ATOM 814 C CA . VAL A 1 108 ? 6.540 2.609 -18.570 1.00 92.06 108 VAL A CA 1
ATOM 815 C C . VAL A 1 108 ? 6.191 1.709 -19.746 1.00 92.06 108 VAL A C 1
ATOM 817 O O . VAL A 1 108 ? 6.269 0.491 -19.612 1.00 92.06 108 VAL A O 1
ATOM 820 N N . ASP A 1 109 ? 5.866 2.281 -20.905 1.00 91.94 109 ASP A N 1
ATOM 821 C CA . ASP A 1 109 ? 5.480 1.510 -22.091 1.00 91.94 109 ASP A CA 1
ATOM 822 C C . ASP A 1 109 ? 6.599 0.558 -22.531 1.00 91.94 109 ASP A C 1
ATOM 824 O O . ASP A 1 109 ? 6.348 -0.609 -22.837 1.00 91.94 109 ASP A O 1
ATOM 828 N N . ARG A 1 110 ? 7.856 1.023 -22.494 1.00 90.62 110 ARG A N 1
ATOM 829 C CA . ARG A 1 110 ? 9.029 0.188 -22.791 1.00 90.62 110 ARG A CA 1
ATOM 830 C C . ARG A 1 110 ? 9.223 -0.926 -21.768 1.00 90.62 110 ARG A C 1
ATOM 832 O O . ARG A 1 110 ? 9.448 -2.065 -22.165 1.00 90.62 110 ARG A O 1
ATOM 839 N N . ALA A 1 111 ? 9.112 -0.617 -20.477 1.00 91.94 111 ALA A N 1
ATOM 840 C CA . ALA A 1 111 ? 9.238 -1.613 -19.416 1.00 91.94 111 ALA A CA 1
ATOM 841 C C . ALA A 1 111 ? 8.139 -2.687 -19.514 1.00 91.94 111 ALA A C 1
ATOM 843 O O . ALA A 1 111 ? 8.429 -3.879 -19.424 1.00 91.94 111 ALA A O 1
ATOM 844 N N . LYS A 1 112 ? 6.886 -2.285 -19.775 1.00 93.44 112 LYS A N 1
ATOM 845 C CA . LYS A 1 112 ? 5.770 -3.216 -19.994 1.00 93.44 112 LYS A CA 1
ATOM 846 C C . LYS A 1 112 ? 5.989 -4.071 -21.241 1.00 93.44 112 LYS A C 1
ATOM 848 O O . LYS A 1 112 ? 5.737 -5.269 -21.189 1.00 93.44 112 LYS A O 1
ATOM 853 N N . ALA A 1 113 ? 6.467 -3.486 -22.341 1.00 92.00 113 ALA A N 1
ATOM 854 C CA . ALA A 1 113 ? 6.744 -4.223 -23.573 1.00 92.00 113 ALA A CA 1
ATOM 855 C C . ALA A 1 113 ? 7.847 -5.278 -23.385 1.00 92.00 113 ALA A C 1
ATOM 857 O O . ALA A 1 113 ? 7.677 -6.413 -23.828 1.00 92.00 113 ALA A O 1
ATOM 858 N N . ASP A 1 114 ? 8.940 -4.932 -22.698 1.00 91.56 114 ASP A N 1
ATOM 859 C CA . ASP A 1 114 ? 10.013 -5.879 -22.377 1.00 91.56 114 ASP A CA 1
ATOM 860 C C . ASP A 1 114 ? 9.509 -7.015 -21.476 1.00 91.56 114 ASP A C 1
ATOM 862 O O . ASP A 1 114 ? 9.717 -8.193 -21.774 1.00 91.56 114 ASP A O 1
ATOM 866 N N . LEU A 1 115 ? 8.769 -6.680 -20.412 1.00 92.50 115 LEU A N 1
ATOM 867 C CA . LEU A 1 115 ? 8.252 -7.681 -19.484 1.00 92.50 115 LEU A CA 1
ATOM 868 C C . LEU A 1 115 ? 7.219 -8.608 -20.143 1.00 92.50 115 LEU A C 1
ATOM 870 O O . LEU A 1 115 ? 7.246 -9.817 -19.912 1.00 92.50 115 LEU A O 1
ATOM 874 N N . ALA A 1 116 ? 6.350 -8.064 -20.999 1.00 93.44 116 ALA A N 1
ATOM 875 C CA . ALA A 1 116 ? 5.376 -8.833 -21.771 1.00 93.44 116 ALA A CA 1
ATOM 876 C C . ALA A 1 116 ? 6.067 -9.840 -22.698 1.00 93.44 116 ALA A C 1
ATOM 878 O O . ALA A 1 116 ? 5.664 -11.000 -22.756 1.00 93.44 116 ALA A O 1
ATOM 879 N N . GLN A 1 117 ? 7.146 -9.426 -23.372 1.00 92.19 117 GLN A N 1
ATOM 880 C CA . GLN A 1 117 ? 7.956 -10.319 -24.205 1.00 92.19 117 GLN A CA 1
ATOM 881 C C . GLN A 1 117 ? 8.670 -11.384 -23.373 1.00 92.19 117 GLN A C 1
ATOM 883 O O . GLN A 1 117 ? 8.706 -12.548 -23.766 1.00 92.19 117 GLN A O 1
ATOM 888 N N . PHE A 1 118 ? 9.210 -11.007 -22.215 1.00 90.19 118 PHE A N 1
ATOM 889 C CA . PHE A 1 118 ? 9.924 -11.933 -21.346 1.00 90.19 118 PHE A CA 1
ATOM 890 C C . PHE A 1 118 ? 9.024 -13.021 -20.754 1.00 90.19 118 PHE A C 1
ATOM 892 O O . PHE A 1 118 ? 9.420 -14.185 -20.709 1.00 90.19 118 PHE A O 1
ATOM 899 N N . LEU A 1 119 ? 7.830 -12.648 -20.289 1.00 92.19 119 LEU A N 1
ATOM 900 C CA . LEU A 1 119 ? 6.866 -13.580 -19.699 1.00 92.19 119 LEU A CA 1
ATOM 901 C C . LEU A 1 119 ? 5.938 -14.220 -20.737 1.00 92.19 119 LEU A C 1
ATOM 903 O O . LEU A 1 119 ? 5.215 -15.154 -20.400 1.00 92.19 119 LEU A O 1
ATOM 907 N N . ASN A 1 120 ? 5.973 -13.747 -21.987 1.00 93.31 120 ASN A N 1
ATOM 908 C CA . ASN A 1 120 ? 5.066 -14.149 -23.060 1.00 93.31 120 ASN A CA 1
ATOM 909 C C . ASN A 1 120 ? 3.582 -13.995 -22.654 1.00 93.31 120 ASN A C 1
ATOM 911 O O . ASN A 1 120 ? 2.776 -14.911 -22.826 1.00 93.31 120 ASN A O 1
ATOM 915 N N . ILE A 1 121 ? 3.247 -12.826 -22.100 1.00 93.69 121 ILE A N 1
ATOM 916 C CA . ILE A 1 121 ? 1.899 -12.428 -21.650 1.00 93.69 121 ILE A CA 1
ATOM 917 C C . ILE A 1 121 ? 1.457 -11.133 -22.341 1.00 93.69 121 ILE A C 1
ATOM 919 O O . ILE A 1 121 ? 2.267 -10.458 -22.982 1.00 93.69 121 ILE A O 1
ATOM 923 N N . SER A 1 122 ? 0.185 -10.754 -22.204 1.00 91.25 122 SER A N 1
ATOM 924 C CA . SER A 1 122 ? -0.287 -9.455 -22.691 1.00 91.25 122 SER A CA 1
ATOM 925 C C . SER A 1 122 ? 0.251 -8.308 -21.820 1.00 91.25 122 SER A C 1
ATOM 927 O O . SER A 1 122 ? 0.268 -8.433 -20.594 1.00 91.25 122 SER A O 1
ATOM 929 N N . PRO A 1 123 ? 0.628 -7.144 -22.389 1.00 87.94 123 PRO A N 1
ATOM 930 C CA . PRO A 1 123 ? 0.966 -5.959 -21.596 1.00 87.94 123 PRO A CA 1
ATOM 931 C C . PRO A 1 123 ? -0.196 -5.465 -20.718 1.00 87.94 123 PRO A C 1
ATOM 933 O O . PRO A 1 123 ? 0.042 -4.752 -19.743 1.00 87.94 123 PRO A O 1
ATOM 936 N N . ASP A 1 124 ? -1.439 -5.839 -21.020 1.00 88.06 124 ASP A N 1
ATOM 937 C CA . ASP A 1 124 ? -2.600 -5.542 -20.170 1.00 88.06 124 ASP A CA 1
ATOM 938 C C . ASP A 1 124 ? -2.623 -6.375 -18.877 1.00 88.06 124 ASP A C 1
ATOM 940 O O . ASP A 1 124 ? -3.231 -5.963 -17.895 1.00 88.06 124 ASP A O 1
ATOM 944 N N . GLU A 1 125 ? -1.919 -7.511 -18.840 1.00 88.44 125 GLU A N 1
ATOM 945 C CA . GLU A 1 125 ? -1.764 -8.355 -17.643 1.00 88.44 125 GLU A CA 1
ATOM 946 C C . GLU A 1 125 ? -0.656 -7.849 -16.704 1.00 88.44 125 GLU A C 1
ATOM 948 O O . GLU A 1 125 ? -0.378 -8.456 -15.669 1.00 88.44 125 GLU A O 1
ATOM 953 N N . ILE A 1 126 ? -0.004 -6.742 -17.072 1.00 91.62 126 ILE A N 1
ATOM 954 C CA . ILE A 1 126 ? 1.103 -6.148 -16.330 1.00 91.62 126 ILE A CA 1
ATOM 955 C C . ILE A 1 126 ? 0.610 -4.914 -15.587 1.00 91.62 126 ILE A C 1
ATOM 957 O O . ILE A 1 126 ? 0.258 -3.890 -16.188 1.00 91.62 126 ILE A O 1
ATOM 961 N N . GLU A 1 127 ? 0.664 -5.004 -14.267 1.00 89.94 127 GLU A N 1
ATOM 962 C CA . GLU A 1 127 ? 0.344 -3.920 -13.354 1.00 89.94 127 GLU A CA 1
ATOM 963 C C . GLU A 1 127 ? 1.586 -3.053 -13.127 1.00 89.94 127 GLU A C 1
ATOM 965 O O . GLU A 1 127 ? 2.687 -3.558 -12.895 1.00 89.94 127 GLU A O 1
ATOM 970 N N . VAL A 1 128 ? 1.422 -1.734 -13.201 1.00 91.00 128 VAL A N 1
ATOM 971 C CA . VAL A 1 128 ? 2.468 -0.800 -12.780 1.00 91.00 128 VAL A CA 1
ATOM 972 C C . VAL A 1 128 ? 2.272 -0.555 -11.295 1.00 91.00 128 VAL A C 1
ATOM 974 O O . VAL A 1 128 ? 1.168 -0.218 -10.881 1.00 91.00 128 VAL A O 1
ATOM 977 N N . ILE A 1 129 ? 3.333 -0.723 -10.513 1.00 88.81 129 ILE A N 1
ATOM 978 C CA . ILE A 1 129 ? 3.312 -0.569 -9.054 1.00 88.81 129 ILE A CA 1
ATOM 979 C C . ILE A 1 129 ? 3.921 0.771 -8.655 1.00 88.81 129 ILE A C 1
ATOM 981 O O . ILE A 1 129 ? 3.384 1.473 -7.808 1.00 88.81 129 ILE A O 1
ATOM 985 N N . GLN A 1 130 ? 5.024 1.164 -9.294 1.00 87.31 130 GLN A N 1
ATOM 986 C CA . GLN A 1 130 ? 5.726 2.401 -8.962 1.00 87.31 130 GLN A CA 1
ATOM 987 C C . GLN A 1 130 ? 6.441 2.963 -10.181 1.00 87.31 130 GLN A C 1
ATOM 989 O O . GLN A 1 130 ? 7.010 2.213 -10.974 1.00 87.31 130 GLN A O 1
ATOM 994 N N . VAL A 1 131 ? 6.450 4.289 -10.300 1.00 90.44 131 VAL A N 1
ATOM 995 C CA . VAL A 1 131 ? 7.265 5.017 -11.273 1.00 90.44 131 VAL A CA 1
ATOM 996 C C . VAL A 1 131 ? 7.846 6.237 -10.590 1.00 90.44 131 VAL A C 1
ATOM 998 O O . VAL A 1 131 ? 7.107 7.031 -10.013 1.00 90.44 131 VAL A O 1
ATOM 1001 N N . GLN A 1 132 ? 9.167 6.368 -10.626 1.00 88.94 132 GLN A N 1
ATOM 1002 C CA . GLN A 1 132 ? 9.860 7.499 -10.019 1.00 88.94 132 GLN A CA 1
ATOM 1003 C C . GLN A 1 132 ? 11.008 7.985 -10.907 1.00 88.94 132 GLN A C 1
ATOM 1005 O O . GLN A 1 132 ? 11.713 7.152 -11.482 1.00 88.94 132 GLN A O 1
ATOM 1010 N N . PRO A 1 133 ? 11.218 9.306 -11.029 1.00 89.44 133 PRO A N 1
ATOM 1011 C CA . PRO A 1 133 ? 12.408 9.845 -11.669 1.00 89.44 133 PRO A CA 1
ATOM 1012 C C . PRO A 1 133 ? 13.642 9.558 -10.806 1.00 89.44 133 PRO A C 1
ATOM 1014 O O . PRO A 1 133 ? 13.603 9.712 -9.584 1.00 89.44 133 PRO A O 1
ATOM 1017 N N . VAL A 1 134 ? 14.733 9.137 -11.441 1.00 90.56 134 VAL A N 1
ATOM 1018 C CA . VAL A 1 134 ? 16.007 8.828 -10.782 1.00 90.56 134 VAL A CA 1
ATOM 1019 C C . VAL A 1 134 ? 17.155 9.398 -11.606 1.00 90.56 134 VAL A C 1
ATOM 1021 O O . VAL A 1 134 ? 17.199 9.225 -12.822 1.00 90.56 134 VAL A O 1
ATOM 1024 N N . ASP A 1 135 ? 18.102 10.042 -10.929 1.00 89.62 135 ASP A N 1
ATOM 1025 C CA . ASP A 1 135 ? 19.386 10.429 -11.507 1.00 89.62 135 ASP A CA 1
ATOM 1026 C C . ASP A 1 135 ? 20.416 9.332 -11.221 1.00 89.62 135 ASP A C 1
ATOM 1028 O O . ASP A 1 135 ? 20.913 9.184 -10.103 1.00 89.62 135 ASP A O 1
ATOM 1032 N N . TRP A 1 136 ? 20.722 8.526 -12.235 1.00 89.25 136 TRP A N 1
ATOM 1033 C CA . TRP A 1 136 ? 21.674 7.425 -12.121 1.00 89.25 136 TRP A CA 1
ATOM 1034 C C . TRP A 1 136 ? 23.102 7.954 -12.079 1.00 89.25 136 TRP A C 1
ATOM 1036 O O . TRP A 1 136 ? 23.462 8.815 -12.873 1.00 89.25 136 TRP A O 1
ATOM 1046 N N . ASN A 1 137 ? 23.945 7.417 -11.197 1.00 86.50 137 ASN A N 1
ATOM 1047 C CA . ASN A 1 137 ? 25.312 7.919 -11.019 1.00 86.50 137 ASN A CA 1
ATOM 1048 C C . ASN A 1 137 ? 26.270 7.553 -12.176 1.00 86.50 137 ASN A C 1
ATOM 1050 O O . ASN A 1 137 ? 27.374 8.089 -12.281 1.00 86.50 137 ASN A O 1
ATOM 1054 N N . ASP A 1 138 ? 25.856 6.621 -13.032 1.00 86.19 138 ASP A N 1
ATOM 1055 C CA . ASP A 1 138 ? 26.594 6.167 -14.201 1.00 86.19 138 ASP A CA 1
ATOM 1056 C C . ASP A 1 138 ? 25.643 5.620 -15.284 1.00 86.19 138 ASP A C 1
ATOM 1058 O O . ASP A 1 138 ? 24.432 5.477 -15.100 1.00 86.19 138 ASP A O 1
ATOM 1062 N N . THR A 1 139 ? 26.227 5.285 -16.433 1.00 82.56 139 THR A N 1
ATOM 1063 C CA . THR A 1 139 ? 25.518 4.716 -17.595 1.00 82.56 139 THR A CA 1
ATOM 1064 C C . THR A 1 139 ? 25.059 3.263 -17.420 1.00 82.56 139 THR A C 1
ATOM 1066 O O . THR A 1 139 ? 24.452 2.713 -18.335 1.00 82.56 139 THR A O 1
ATOM 1069 N N . SER A 1 140 ? 25.310 2.625 -16.270 1.00 82.44 140 SER A N 1
ATOM 1070 C CA . SER A 1 140 ? 24.727 1.314 -15.950 1.00 82.44 140 SER A CA 1
ATOM 1071 C C . SER A 1 140 ? 23.271 1.406 -15.508 1.00 82.44 140 SER A C 1
ATOM 1073 O O . SER A 1 140 ? 22.613 0.376 -15.361 1.00 82.44 140 SER A O 1
ATOM 1075 N N . LEU A 1 141 ? 22.780 2.630 -15.267 1.00 83.44 141 LEU A N 1
ATOM 1076 C CA . LEU A 1 141 ? 21.447 2.896 -14.734 1.00 83.44 141 LEU A CA 1
ATOM 1077 C C . LEU A 1 141 ? 21.214 2.142 -13.417 1.00 83.44 141 LEU A C 1
ATOM 1079 O O . LEU A 1 141 ? 20.134 1.628 -13.172 1.00 83.44 141 LEU A O 1
ATOM 1083 N N . GLY A 1 142 ? 22.257 2.001 -12.592 1.00 78.19 142 GLY A N 1
ATOM 1084 C CA . GLY A 1 142 ? 22.208 1.272 -11.321 1.00 78.19 142 GLY A CA 1
ATOM 1085 C C . GLY A 1 142 ? 22.250 -0.256 -11.438 1.00 78.19 142 GLY A C 1
ATOM 1086 O O . GLY A 1 142 ? 22.173 -0.933 -10.416 1.00 78.19 142 GLY A O 1
ATOM 1087 N N . CYS A 1 143 ? 22.380 -0.813 -12.648 1.00 83.31 143 CYS A N 1
ATOM 1088 C CA . CYS A 1 143 ? 22.325 -2.256 -12.907 1.00 83.31 143 CYS A CA 1
ATOM 1089 C C . CYS A 1 143 ? 23.562 -2.733 -13.669 1.00 83.31 143 CYS A C 1
ATOM 1091 O O . CYS A 1 143 ? 23.483 -3.328 -14.744 1.00 83.31 143 CYS A O 1
ATOM 1093 N N . ALA A 1 144 ? 24.724 -2.444 -13.078 1.00 79.12 144 ALA A N 1
ATOM 1094 C CA . ALA A 1 144 ? 26.028 -2.794 -13.618 1.00 79.12 144 ALA A CA 1
ATOM 1095 C C . ALA A 1 144 ? 26.201 -4.309 -13.773 1.00 79.12 144 ALA A C 1
ATOM 1097 O O . ALA A 1 144 ? 26.033 -5.082 -12.828 1.00 79.12 144 ALA A O 1
ATOM 1098 N N . GLN A 1 145 ? 26.584 -4.722 -14.978 1.00 76.12 145 GLN A N 1
ATOM 1099 C CA . GLN A 1 145 ? 26.963 -6.094 -15.273 1.00 76.12 145 GLN A CA 1
ATOM 1100 C C . GLN A 1 145 ? 28.457 -6.306 -15.000 1.00 76.12 145 GLN A C 1
ATOM 1102 O O . GLN A 1 145 ? 29.262 -5.401 -15.254 1.00 76.12 145 GLN A O 1
ATOM 1107 N N . PRO A 1 146 ? 28.849 -7.497 -14.506 1.00 74.00 146 PRO A N 1
ATOM 1108 C CA . PRO A 1 146 ? 30.257 -7.852 -14.392 1.00 74.00 146 PRO A CA 1
ATOM 1109 C C . PRO A 1 146 ? 30.945 -7.742 -15.762 1.00 74.00 146 PRO A C 1
ATOM 1111 O O . PRO A 1 146 ? 30.319 -7.939 -16.804 1.00 74.00 146 PRO A O 1
ATOM 1114 N N . ASP A 1 147 ? 32.226 -7.374 -15.748 1.00 76.75 147 ASP A N 1
ATOM 1115 C CA . ASP A 1 147 ? 33.079 -7.229 -16.939 1.00 76.75 147 ASP A CA 1
ATOM 1116 C C . ASP A 1 147 ? 32.672 -6.124 -17.938 1.00 76.75 147 ASP A C 1
ATOM 1118 O O . ASP A 1 147 ? 33.221 -6.043 -19.037 1.00 76.75 147 ASP A O 1
ATOM 1122 N N . THR A 1 148 ? 31.771 -5.211 -17.551 1.00 78.25 148 THR A N 1
ATOM 1123 C CA . THR A 1 148 ? 31.401 -4.039 -18.362 1.00 78.25 148 THR A CA 1
ATOM 1124 C C . THR A 1 148 ? 31.950 -2.746 -17.758 1.00 78.25 148 THR A C 1
ATOM 1126 O O . THR A 1 148 ? 31.831 -2.494 -16.562 1.00 78.25 148 THR A O 1
ATOM 1129 N N . THR A 1 149 ? 32.560 -1.899 -18.594 1.00 83.69 149 THR A N 1
ATOM 1130 C CA . THR A 1 149 ? 33.011 -0.559 -18.185 1.00 83.69 149 THR A CA 1
ATOM 1131 C C . THR A 1 149 ? 31.915 0.461 -18.468 1.00 83.69 149 THR A C 1
ATOM 1133 O O . THR A 1 149 ? 31.552 0.665 -19.625 1.00 83.69 149 THR A O 1
ATOM 1136 N N . TYR A 1 150 ? 31.426 1.128 -17.424 1.00 82.94 150 TYR A N 1
ATOM 1137 C CA . TYR A 1 150 ? 30.410 2.174 -17.529 1.00 82.94 150 TYR A CA 1
ATOM 1138 C C . TYR A 1 150 ? 31.025 3.565 -17.374 1.00 82.94 150 TYR A C 1
ATOM 1140 O O . TYR A 1 150 ? 31.943 3.779 -16.581 1.00 82.94 150 TYR A O 1
ATOM 1148 N N . LEU A 1 151 ? 30.501 4.529 -18.128 1.00 85.31 151 LEU A N 1
ATOM 1149 C CA . LEU A 1 151 ? 30.857 5.937 -17.973 1.00 85.31 151 LEU A CA 1
ATOM 1150 C C . LEU A 1 151 ? 30.214 6.500 -16.701 1.00 85.31 151 LEU A C 1
ATOM 1152 O O . LEU A 1 151 ? 29.005 6.354 -16.511 1.00 85.31 151 LEU A O 1
ATOM 1156 N N . GLN A 1 152 ? 31.016 7.179 -15.877 1.00 85.75 152 GLN A N 1
ATOM 1157 C CA . GLN A 1 152 ? 30.587 7.864 -14.652 1.00 85.75 152 GLN A CA 1
ATOM 1158 C C . GLN A 1 152 ? 29.971 9.228 -14.976 1.00 85.75 152 GLN A C 1
ATOM 1160 O O . GLN A 1 152 ? 30.576 10.279 -14.763 1.00 85.75 152 GLN A O 1
ATOM 1165 N N . VAL A 1 153 ? 28.785 9.195 -15.571 1.00 86.25 153 VAL A N 1
ATOM 1166 C CA . VAL A 1 153 ? 28.014 10.383 -15.933 1.00 86.25 153 VAL A CA 1
ATOM 1167 C C . VAL A 1 153 ? 26.641 10.279 -15.291 1.00 86.25 153 VAL A C 1
ATOM 1169 O O . VAL A 1 153 ? 25.973 9.253 -15.444 1.00 86.25 153 VAL A O 1
ATOM 1172 N N . ILE A 1 154 ? 26.216 11.357 -14.621 1.00 87.62 154 ILE A N 1
ATOM 1173 C CA . ILE A 1 154 ? 24.860 11.458 -14.083 1.00 87.62 154 ILE A CA 1
ATOM 1174 C C . ILE A 1 154 ? 23.869 11.367 -15.243 1.00 87.62 154 ILE A C 1
ATOM 1176 O O . ILE A 1 154 ? 23.856 12.231 -16.122 1.00 87.62 154 ILE A O 1
ATOM 1180 N N . THR A 1 155 ? 23.074 10.303 -15.255 1.00 87.81 155 THR A N 1
ATOM 1181 C CA . THR A 1 155 ? 22.137 9.989 -16.331 1.00 87.81 155 THR A CA 1
ATOM 1182 C C . THR A 1 155 ? 20.715 10.064 -15.778 1.00 87.81 155 THR A C 1
ATOM 1184 O O . THR A 1 155 ? 20.316 9.167 -15.039 1.00 87.81 155 THR A O 1
ATOM 1187 N N . PRO A 1 156 ? 19.937 11.108 -16.111 1.00 88.44 156 PRO A N 1
ATOM 1188 C CA . PRO A 1 156 ? 18.542 11.205 -15.696 1.00 88.44 156 PRO A CA 1
ATOM 1189 C C . PRO A 1 156 ? 17.700 10.112 -16.346 1.00 88.44 156 PRO A C 1
ATOM 1191 O O . PRO A 1 156 ? 17.904 9.774 -17.520 1.00 88.44 156 PRO A O 1
ATOM 1194 N N . GLY A 1 157 ? 16.726 9.594 -15.608 1.00 90.94 157 GLY A N 1
ATOM 1195 C CA . GLY A 1 157 ? 15.908 8.477 -16.042 1.00 90.94 157 GLY A CA 1
ATOM 1196 C C . GLY A 1 157 ? 14.757 8.157 -15.096 1.00 90.94 157 GLY A C 1
ATOM 1197 O O . GLY A 1 157 ? 14.350 8.996 -14.294 1.00 90.94 157 GLY A O 1
ATOM 1198 N N . TYR A 1 158 ? 14.227 6.938 -15.198 1.00 91.19 158 TYR A N 1
ATOM 1199 C CA . TYR A 1 158 ? 13.127 6.467 -14.357 1.00 91.19 158 TYR A CA 1
ATOM 1200 C C . TYR A 1 158 ? 13.400 5.075 -13.805 1.00 91.19 158 TYR A C 1
ATOM 1202 O O . TYR A 1 158 ? 13.944 4.215 -14.493 1.00 91.19 158 TYR A O 1
ATOM 1210 N N . GLN A 1 159 ? 12.952 4.836 -12.579 1.00 91.75 159 GLN A N 1
ATOM 1211 C CA . GLN A 1 159 ? 12.768 3.500 -12.033 1.00 91.75 159 GLN A CA 1
ATOM 1212 C C . GLN A 1 159 ? 11.282 3.147 -12.106 1.00 91.75 159 GLN A C 1
ATOM 1214 O O . GLN A 1 159 ? 10.438 3.845 -11.543 1.00 91.75 159 GLN A O 1
ATOM 1219 N N . VAL A 1 160 ? 10.978 2.058 -12.803 1.00 91.56 160 VAL A N 1
ATOM 1220 C CA . VAL A 1 160 ? 9.641 1.512 -13.023 1.00 91.56 160 VAL A CA 1
ATOM 1221 C C . VAL A 1 160 ? 9.567 0.143 -12.356 1.00 91.56 160 VAL A C 1
ATOM 1223 O O . VAL A 1 160 ? 10.369 -0.741 -12.643 1.00 91.56 160 VAL A O 1
ATOM 1226 N N . VAL A 1 161 ? 8.599 -0.047 -11.470 1.00 91.25 161 VAL A N 1
ATOM 1227 C CA . VAL A 1 161 ? 8.334 -1.324 -10.803 1.00 91.25 161 VAL A CA 1
ATOM 1228 C C . VAL A 1 161 ? 7.030 -1.882 -11.353 1.00 91.25 161 VAL A C 1
ATOM 1230 O O . VAL A 1 161 ? 5.996 -1.214 -11.307 1.00 91.25 161 VAL A O 1
ATOM 1233 N N . LEU A 1 162 ? 7.085 -3.099 -11.886 1.00 91.94 162 LEU A N 1
ATOM 1234 C CA . LEU A 1 162 ? 5.968 -3.798 -12.514 1.00 91.94 162 LEU A CA 1
ATOM 1235 C C . LEU A 1 162 ? 5.636 -5.073 -11.740 1.00 91.94 162 LEU A C 1
ATOM 1237 O O . LEU A 1 162 ? 6.535 -5.720 -11.210 1.00 91.94 162 LEU A O 1
ATOM 1241 N N . ARG A 1 163 ? 4.367 -5.475 -11.719 1.00 90.81 163 ARG A N 1
ATOM 1242 C CA . ARG A 1 163 ? 3.916 -6.761 -11.179 1.00 90.81 163 ARG A CA 1
ATOM 1243 C C . ARG A 1 163 ? 3.225 -7.562 -12.273 1.00 90.81 163 ARG A C 1
ATOM 1245 O O . ARG A 1 163 ? 2.358 -7.055 -12.978 1.00 90.81 163 ARG A O 1
ATOM 1252 N N . ALA A 1 164 ? 3.622 -8.821 -12.408 1.00 90.81 164 ALA A N 1
ATOM 1253 C CA . ALA A 1 164 ? 3.032 -9.760 -13.352 1.00 90.81 164 ALA A CA 1
ATOM 1254 C C . ALA A 1 164 ? 3.168 -11.187 -12.818 1.00 90.81 164 ALA A C 1
ATOM 1256 O O . ALA A 1 164 ? 4.195 -11.542 -12.237 1.00 90.81 164 ALA A O 1
ATOM 1257 N N . ALA A 1 165 ? 2.126 -12.005 -12.993 1.00 86.00 165 ALA A N 1
ATOM 1258 C CA . ALA A 1 165 ? 2.102 -13.399 -12.535 1.00 86.00 165 ALA A CA 1
ATOM 1259 C C . ALA A 1 165 ? 2.539 -13.579 -11.058 1.00 86.00 165 ALA A C 1
ATOM 1261 O O . ALA A 1 165 ? 3.255 -14.521 -10.723 1.00 86.00 165 ALA A O 1
ATOM 1262 N N . GLY A 1 166 ? 2.155 -12.641 -10.182 1.00 81.00 166 GLY A N 1
ATOM 1263 C CA . GLY A 1 166 ? 2.494 -12.658 -8.752 1.00 81.00 166 GLY A CA 1
ATOM 1264 C C . GLY A 1 166 ? 3.942 -12.286 -8.403 1.00 81.00 166 GLY A C 1
ATOM 1265 O O . GLY A 1 166 ? 4.295 -12.318 -7.229 1.00 81.00 166 GLY A O 1
ATOM 1266 N N . ASN A 1 167 ? 4.768 -11.914 -9.385 1.00 85.69 167 ASN A N 1
ATOM 1267 C CA . ASN A 1 167 ? 6.154 -11.491 -9.188 1.00 85.69 167 ASN A CA 1
ATOM 1268 C C . ASN A 1 167 ? 6.324 -10.000 -9.492 1.00 85.69 167 ASN A C 1
ATOM 1270 O O . ASN A 1 167 ? 5.622 -9.448 -10.341 1.00 85.69 167 ASN A O 1
ATOM 1274 N N . THR A 1 168 ? 7.287 -9.369 -8.822 1.00 88.75 168 THR A N 1
ATOM 1275 C CA . THR A 1 168 ? 7.642 -7.960 -9.024 1.00 88.75 168 THR A CA 1
ATOM 1276 C C . THR A 1 168 ? 8.941 -7.852 -9.821 1.00 88.75 168 THR A C 1
ATOM 1278 O O . THR A 1 168 ? 9.908 -8.558 -9.539 1.00 88.75 168 THR A O 1
ATOM 1281 N N . TYR A 1 169 ? 8.972 -6.950 -10.799 1.00 90.31 169 TYR A N 1
ATOM 1282 C CA . TYR A 1 169 ? 10.089 -6.713 -11.705 1.00 90.31 169 TYR A CA 1
ATOM 1283 C C . TYR A 1 169 ? 10.469 -5.236 -11.693 1.00 90.31 169 TYR A C 1
ATOM 1285 O O . TYR A 1 169 ? 9.631 -4.371 -11.950 1.00 90.31 169 TYR A O 1
ATOM 1293 N N . THR A 1 170 ? 11.743 -4.953 -11.438 1.00 91.50 170 THR A N 1
ATOM 1294 C CA . THR A 1 170 ? 12.274 -3.588 -11.425 1.00 91.50 170 THR A CA 1
ATOM 1295 C C . THR A 1 170 ? 12.998 -3.292 -12.733 1.00 91.50 170 THR A C 1
ATOM 1297 O O . THR A 1 170 ? 13.867 -4.048 -13.172 1.00 91.50 170 THR A O 1
ATOM 1300 N N . TYR A 1 171 ? 12.639 -2.171 -13.345 1.00 92.06 171 TYR A N 1
ATOM 1301 C CA . TYR A 1 171 ? 13.160 -1.675 -14.608 1.00 92.06 171 TYR A CA 1
ATOM 1302 C C . TYR A 1 171 ? 13.732 -0.280 -14.427 1.00 92.06 171 TYR A C 1
ATOM 1304 O O . TYR A 1 171 ? 13.069 0.599 -13.884 1.00 92.06 171 TYR A O 1
ATOM 1312 N N . HIS A 1 172 ? 14.949 -0.061 -14.904 1.00 92.50 172 HIS A N 1
ATOM 1313 C CA . HIS A 1 172 ? 15.600 1.241 -14.903 1.00 92.50 172 HIS A CA 1
ATOM 1314 C C . HIS A 1 172 ? 15.722 1.737 -16.341 1.00 92.50 172 HIS A C 1
ATOM 1316 O O . HIS A 1 172 ? 16.135 0.995 -17.234 1.00 92.50 172 HIS A O 1
ATOM 1322 N N . THR A 1 173 ? 15.341 2.984 -16.586 1.00 88.81 173 THR A N 1
ATOM 1323 C CA . THR A 1 173 ? 15.425 3.622 -17.901 1.00 88.81 173 THR A CA 1
ATOM 1324 C C . THR A 1 173 ? 16.260 4.881 -17.816 1.00 88.81 173 THR A C 1
ATOM 1326 O O . THR A 1 173 ? 16.360 5.484 -16.749 1.00 88.81 173 THR A O 1
ATOM 1329 N N . ASP A 1 174 ? 16.810 5.312 -18.946 1.00 86.56 174 ASP A N 1
ATOM 1330 C CA . ASP A 1 174 ? 17.325 6.670 -19.105 1.00 86.56 174 ASP A CA 1
ATOM 1331 C C . ASP A 1 174 ? 16.252 7.600 -19.701 1.00 86.56 174 ASP A C 1
ATOM 1333 O O . ASP A 1 174 ? 15.117 7.195 -19.977 1.00 86.56 174 ASP A O 1
ATOM 1337 N N . SER A 1 175 ? 16.612 8.870 -19.881 1.00 76.31 175 SER A N 1
ATOM 1338 C CA . SER A 1 175 ? 15.816 9.880 -20.596 1.00 76.31 175 SER A CA 1
ATOM 1339 C C . SER A 1 175 ? 15.697 9.619 -22.107 1.00 76.31 175 SER A C 1
ATOM 1341 O O . SER A 1 175 ? 14.933 10.299 -22.793 1.00 76.31 175 SER A O 1
ATOM 1343 N N . GLY A 1 176 ? 16.439 8.642 -22.632 1.00 73.81 176 GLY A N 1
ATOM 1344 C CA . GLY A 1 176 ? 16.407 8.200 -24.016 1.00 73.81 176 GLY A CA 1
ATOM 1345 C C . GLY A 1 176 ? 15.486 6.995 -24.216 1.00 73.81 176 GLY A C 1
ATOM 1346 O O . GLY A 1 176 ? 14.307 7.007 -23.850 1.00 73.81 176 GLY A O 1
ATOM 1347 N N . ALA A 1 177 ? 16.016 5.966 -24.880 1.00 74.81 177 ALA A N 1
ATOM 1348 C CA . ALA A 1 177 ? 15.289 4.749 -25.242 1.00 74.81 177 ALA A CA 1
ATOM 1349 C C . ALA A 1 177 ? 15.775 3.503 -24.487 1.00 74.81 177 ALA A C 1
ATOM 1351 O O . ALA A 1 177 ? 15.253 2.415 -24.737 1.00 74.81 177 ALA A O 1
ATOM 1352 N N . ASN A 1 178 ? 16.756 3.634 -23.590 1.00 82.06 178 ASN A N 1
ATOM 1353 C CA . ASN A 1 178 ? 17.337 2.479 -22.923 1.00 82.06 178 ASN A CA 1
ATOM 1354 C C . ASN A 1 178 ? 16.448 2.037 -21.758 1.00 82.06 178 ASN A C 1
ATOM 1356 O O . ASN A 1 178 ? 15.955 2.855 -20.980 1.00 82.06 178 ASN A O 1
ATOM 1360 N N . VAL A 1 179 ? 16.249 0.726 -21.650 1.00 86.56 179 VAL A N 1
ATOM 1361 C CA . VAL A 1 179 ? 15.525 0.066 -20.564 1.00 86.56 179 VAL A CA 1
ATOM 1362 C C . VAL A 1 179 ? 16.328 -1.153 -20.129 1.00 86.56 179 VAL A C 1
ATOM 1364 O O . VAL A 1 179 ? 16.752 -1.956 -20.956 1.00 86.56 179 VAL A O 1
ATOM 1367 N N . VAL A 1 180 ? 16.578 -1.264 -18.830 1.00 87.50 180 VAL A N 1
ATOM 1368 C CA . VAL A 1 180 ? 17.371 -2.334 -18.228 1.00 87.50 180 VAL A CA 1
ATOM 1369 C C . VAL A 1 180 ? 16.539 -2.967 -17.128 1.00 87.50 180 VAL A C 1
ATOM 1371 O O . VAL A 1 180 ? 16.096 -2.286 -16.206 1.00 87.50 180 VAL A O 1
ATOM 1374 N N . ARG A 1 181 ? 16.316 -4.280 -17.214 1.00 88.44 181 ARG A N 1
ATOM 1375 C CA . ARG A 1 181 ? 15.706 -5.034 -16.120 1.00 88.44 181 ARG A CA 1
ATOM 1376 C C . ARG A 1 181 ? 16.759 -5.376 -15.078 1.00 88.44 181 ARG A C 1
ATOM 1378 O O . ARG A 1 181 ? 17.743 -6.049 -15.382 1.00 88.44 181 ARG A O 1
ATOM 1385 N N . CYS A 1 182 ? 16.505 -4.988 -13.843 1.00 81.88 182 CYS A N 1
ATOM 1386 C CA . CYS A 1 182 ? 17.414 -5.185 -12.730 1.00 81.88 182 CYS A CA 1
ATOM 1387 C C . CYS A 1 182 ? 16.977 -6.402 -11.923 1.00 81.88 182 CYS A C 1
ATOM 1389 O O . CYS A 1 182 ? 15.883 -6.436 -11.368 1.00 81.88 182 CYS A O 1
ATOM 1391 N N . THR A 1 183 ? 17.824 -7.430 -11.895 1.00 69.69 183 THR A N 1
ATOM 1392 C CA . THR A 1 183 ? 17.547 -8.693 -11.192 1.00 69.69 183 THR A CA 1
ATOM 1393 C C . THR A 1 183 ? 18.211 -8.776 -9.822 1.00 69.69 183 THR A C 1
ATOM 1395 O O . THR A 1 183 ? 18.123 -9.813 -9.170 1.00 69.69 183 THR A O 1
ATOM 1398 N N . THR A 1 184 ? 18.903 -7.723 -9.387 1.00 52.88 184 THR A N 1
ATOM 1399 C CA . THR A 1 184 ? 19.581 -7.714 -8.090 1.00 52.88 184 THR A CA 1
ATOM 1400 C C . THR A 1 184 ? 18.574 -7.333 -7.003 1.00 52.88 184 THR A C 1
ATOM 1402 O O . THR A 1 184 ? 18.030 -6.229 -7.070 1.00 52.88 184 THR A O 1
ATOM 1405 N N . PRO A 1 185 ? 18.302 -8.197 -6.008 1.00 42.69 185 PRO A N 1
ATOM 1406 C CA . PRO A 1 185 ? 17.669 -7.741 -4.780 1.00 42.69 185 PRO A CA 1
ATOM 1407 C C . PRO A 1 185 ? 18.633 -6.751 -4.116 1.00 42.69 185 PRO A C 1
ATOM 1409 O O . PRO A 1 185 ? 19.804 -7.080 -3.916 1.00 42.69 185 PRO A O 1
ATOM 1412 N N . GLY A 1 186 ? 18.163 -5.527 -3.878 1.00 35.44 186 GLY A N 1
ATOM 1413 C CA . GLY A 1 186 ? 18.875 -4.565 -3.034 1.00 35.44 186 GLY A CA 1
ATOM 1414 C C . GLY A 1 186 ? 19.040 -5.085 -1.613 1.00 35.44 186 GLY A C 1
ATOM 1415 O O . GLY A 1 186 ? 18.170 -5.873 -1.174 1.00 35.44 186 GLY A O 1
#

Sequence (186 aa):
MAELQRQARERLAQHLGVDPESLTLQQSESQEWPDTSLGCPAPDVTYAQVIIPGYRLTFSDGSETYLVHTSLSASPGEPLVFCDDGSPVNLGLPEPTPVIDESSRPAVDRAKADLAQFLNISPDEIEVIQVQPVDWNDTSLGCAQPDTTYLQVITPGYQVVLRAAGNTYTYHTDSGANVVRCTTPG

Radius of gyration: 21.43 Å; chains: 1; bounding box: 57×34×49 Å

Foldseek 3Di:
DVLLVQLLLVLVCVVVVHDSVLKDWPDKDKDFQQFPCLPQDDPPDDTHRDTFIWIWIWIDSPPDIWTWGFGPDPDQPGFIWIRDVSHTDTSGHDQPQADCDPQCVLVLVLVLVVVCVVVVHDSVQKGWRYKDKDFAQWPCLPADDPPDDIGRDGFIWMWTWIDHPNDIWIWTGGSDNDIDTHPDDD